Protein AF-A0A2D9CI06-F1 (afdb_monomer)

Structure (mmCIF, N/CA/C/O backbone):
data_AF-A0A2D9CI06-F1
#
_entry.id   AF-A0A2D9CI06-F1
#
loop_
_atom_site.group_PDB
_atom_site.id
_atom_site.type_symbol
_atom_site.label_atom_id
_atom_site.label_alt_id
_atom_site.label_comp_id
_atom_site.label_asym_id
_atom_site.label_entity_id
_atom_site.label_seq_id
_atom_site.pdbx_PDB_ins_code
_atom_site.Cartn_x
_atom_site.Cartn_y
_atom_site.Cartn_z
_atom_site.occupancy
_atom_site.B_iso_or_equiv
_atom_site.auth_seq_id
_atom_site.auth_comp_id
_atom_site.auth_asym_id
_atom_site.auth_atom_id
_atom_site.pdbx_PDB_model_num
ATOM 1 N N . MET A 1 1 ? -5.121 -5.512 28.889 1.00 49.84 1 MET A N 1
ATOM 2 C CA . MET A 1 1 ? -4.939 -5.903 27.474 1.00 49.84 1 MET A CA 1
ATOM 3 C C . MET A 1 1 ? -5.525 -4.800 26.617 1.00 49.84 1 MET A C 1
ATOM 5 O O . MET A 1 1 ? -6.667 -4.436 26.860 1.00 49.84 1 MET A O 1
ATOM 9 N N . THR A 1 2 ? -4.758 -4.235 25.687 1.00 63.62 2 THR A N 1
ATOM 10 C CA . THR A 1 2 ? -5.280 -3.252 24.728 1.00 63.62 2 THR A CA 1
ATOM 11 C C . THR A 1 2 ? -6.206 -3.965 23.748 1.00 63.62 2 THR A C 1
ATOM 13 O O . THR A 1 2 ? -5.780 -4.920 23.100 1.00 63.62 2 THR A O 1
ATOM 16 N N . ASP A 1 3 ? -7.459 -3.528 23.642 1.00 91.25 3 ASP A N 1
ATOM 17 C CA . ASP A 1 3 ? -8.383 -4.052 22.639 1.00 91.25 3 ASP A CA 1
ATOM 18 C C . ASP A 1 3 ? -8.262 -3.247 21.338 1.00 91.25 3 ASP A C 1
ATOM 20 O O . ASP A 1 3 ? -8.836 -2.167 21.180 1.00 91.25 3 ASP A O 1
ATOM 24 N N . PHE A 1 4 ? -7.497 -3.788 20.388 1.00 97.94 4 PHE A N 1
ATOM 25 C CA . PHE A 1 4 ? -7.287 -3.173 19.077 1.00 97.94 4 PHE A CA 1
ATOM 26 C C . PHE A 1 4 ? -8.594 -2.947 18.313 1.00 97.94 4 PHE A C 1
ATOM 28 O O . PHE A 1 4 ? -8.694 -1.971 17.572 1.00 97.94 4 PHE A O 1
ATOM 35 N N . VAL A 1 5 ? -9.597 -3.817 18.482 1.00 98.38 5 VAL A N 1
ATOM 36 C CA . VAL A 1 5 ? -10.889 -3.672 17.798 1.00 98.38 5 VAL A CA 1
ATOM 37 C C . VAL A 1 5 ? -11.578 -2.399 18.278 1.00 98.38 5 VAL A C 1
ATOM 39 O O . VAL A 1 5 ? -11.969 -1.572 17.454 1.00 98.38 5 VAL A O 1
ATOM 42 N N . THR A 1 6 ? -11.645 -2.195 19.595 1.00 98.25 6 THR A N 1
ATOM 43 C CA . THR A 1 6 ? -12.214 -0.983 20.199 1.00 98.25 6 THR A CA 1
ATOM 44 C C . THR A 1 6 ? -11.486 0.282 19.741 1.00 98.25 6 THR A C 1
ATOM 46 O O . THR A 1 6 ? -12.138 1.264 19.380 1.00 98.25 6 THR A O 1
ATOM 49 N N . ASN A 1 7 ? -10.154 0.268 19.663 1.00 98.38 7 ASN A N 1
ATOM 50 C CA . ASN A 1 7 ? -9.382 1.430 19.206 1.00 98.38 7 ASN A CA 1
ATOM 51 C C . ASN A 1 7 ? -9.651 1.774 17.731 1.00 98.38 7 ASN A C 1
ATOM 53 O O . ASN A 1 7 ? -9.873 2.937 17.385 1.00 98.38 7 ASN A O 1
ATOM 57 N N . ILE A 1 8 ? -9.702 0.760 16.863 1.00 98.69 8 ILE A N 1
ATOM 58 C CA . ILE A 1 8 ? -10.019 0.930 15.439 1.00 98.69 8 ILE A CA 1
ATOM 59 C C . ILE A 1 8 ? -11.446 1.475 15.264 1.00 98.69 8 ILE A C 1
ATOM 61 O O . ILE A 1 8 ? -11.649 2.422 14.500 1.00 98.69 8 ILE A O 1
ATOM 65 N N . LEU A 1 9 ? -12.426 0.923 15.990 1.00 98.62 9 LEU A N 1
ATOM 66 C CA . LEU A 1 9 ? -13.817 1.392 15.961 1.00 98.62 9 LEU A CA 1
ATOM 67 C C . LEU A 1 9 ? -13.950 2.823 16.491 1.00 98.62 9 LEU A C 1
ATOM 69 O O . LEU A 1 9 ? -14.675 3.624 15.904 1.00 98.62 9 LEU A O 1
ATOM 73 N N . THR A 1 10 ? -13.212 3.166 17.549 1.00 98.31 10 THR A N 1
ATOM 74 C CA . THR A 1 10 ? -13.170 4.527 18.099 1.00 98.31 10 THR A CA 1
ATOM 75 C C . THR A 1 10 ? -12.646 5.509 17.055 1.00 98.31 10 THR A C 1
ATOM 77 O O . THR A 1 10 ? -13.296 6.515 16.779 1.00 98.31 10 THR A O 1
ATOM 80 N N . CYS A 1 11 ? -11.528 5.188 16.393 1.00 98.44 11 CYS A N 1
ATOM 81 C CA . CYS A 1 11 ? -10.987 6.014 15.313 1.00 98.44 11 CYS A CA 1
ATOM 82 C C . CYS A 1 11 ? -11.991 6.171 14.156 1.00 98.44 11 CYS A C 1
ATOM 84 O O . CYS A 1 11 ? -12.210 7.282 13.675 1.00 98.44 11 CYS A O 1
ATOM 86 N N . TYR A 1 12 ? -12.668 5.092 13.751 1.00 98.56 12 TYR A N 1
ATOM 87 C CA . TYR A 1 12 ? -13.730 5.153 12.741 1.00 98.56 12 TYR A CA 1
ATOM 88 C C . TYR A 1 12 ? -14.922 6.027 13.175 1.00 98.56 12 TYR A C 1
ATOM 90 O O . TYR A 1 12 ? -15.488 6.752 12.354 1.00 98.56 12 TYR A O 1
ATOM 98 N N . GLY A 1 13 ? -15.300 5.993 14.455 1.00 98.38 13 GLY A N 1
ATOM 99 C CA . GLY A 1 13 ? -16.360 6.831 15.024 1.00 98.38 13 GLY A CA 1
ATOM 100 C C . GLY A 1 13 ? -16.053 8.329 14.944 1.00 98.38 13 GLY A C 1
ATOM 101 O O . GLY A 1 13 ? -16.968 9.136 14.806 1.00 98.38 13 GLY A O 1
ATOM 102 N N . MET A 1 14 ? -14.770 8.697 14.939 1.00 98.12 14 MET A N 1
ATOM 103 C CA . MET A 1 14 ? -14.312 10.080 14.767 1.00 98.12 14 MET A CA 1
ATOM 104 C C . MET A 1 14 ? -14.297 10.541 13.299 1.00 98.12 14 MET A C 1
ATOM 106 O O . MET A 1 14 ? -14.064 11.726 13.038 1.00 98.12 14 MET A O 1
ATOM 110 N N . ALA A 1 15 ? -14.513 9.632 12.340 1.00 98.19 15 ALA A N 1
ATOM 111 C CA . ALA A 1 15 ? -14.462 9.935 10.917 1.00 98.19 15 ALA A CA 1
ATOM 112 C C . ALA A 1 15 ? -15.674 10.760 10.469 1.00 98.19 15 ALA A C 1
ATOM 114 O O . ALA A 1 15 ? -16.829 10.369 10.668 1.00 98.19 15 ALA A O 1
ATOM 115 N N . THR A 1 16 ? -15.420 11.872 9.781 1.00 98.19 16 THR A N 1
ATOM 116 C CA . THR A 1 16 ? -16.485 12.643 9.130 1.00 98.19 16 THR A CA 1
ATOM 117 C C . THR A 1 16 ? -17.077 11.866 7.950 1.00 98.19 16 THR A C 1
ATOM 119 O O . THR A 1 16 ? -16.464 10.942 7.410 1.00 98.19 16 THR A O 1
ATOM 122 N N . ARG A 1 17 ? -18.267 12.266 7.484 1.00 97.56 17 ARG A N 1
ATOM 123 C CA . ARG A 1 17 ? -18.891 11.665 6.292 1.00 97.56 17 ARG A CA 1
ATOM 124 C C . ARG A 1 17 ? -17.972 11.723 5.068 1.00 97.56 17 ARG A C 1
ATOM 126 O O . ARG A 1 17 ? -17.878 10.739 4.340 1.00 97.56 17 ARG A O 1
ATOM 133 N N . GLN A 1 18 ? -17.291 12.850 4.863 1.00 97.12 18 GLN A N 1
ATOM 134 C CA . GLN A 1 18 ? -16.372 13.027 3.742 1.00 97.12 18 GLN A CA 1
ATOM 135 C C . GLN A 1 18 ? -15.160 12.093 3.858 1.00 97.12 18 GLN A C 1
ATOM 137 O O . GLN A 1 18 ? -14.811 11.431 2.888 1.00 97.12 18 GLN A O 1
ATOM 142 N N . GLU A 1 19 ? -14.583 11.943 5.052 1.00 97.25 19 GLU A N 1
ATOM 143 C CA . GLU A 1 19 ? -13.453 11.027 5.281 1.00 97.25 19 GLU A CA 1
ATOM 144 C C . GLU A 1 19 ? -13.833 9.563 5.042 1.00 97.25 19 GLU A C 1
ATOM 146 O O . GLU A 1 19 ? -13.051 8.808 4.463 1.00 97.25 19 GLU A O 1
ATOM 151 N N . LYS A 1 20 ? -15.055 9.164 5.421 1.00 98.25 20 LYS A N 1
ATOM 152 C CA . LYS A 1 20 ? -15.581 7.829 5.107 1.00 98.25 20 LYS A CA 1
ATOM 153 C C . LYS A 1 20 ? -15.657 7.607 3.597 1.00 98.25 20 LYS A C 1
ATOM 155 O O . LYS A 1 20 ? -15.171 6.591 3.105 1.00 98.25 20 LYS A O 1
ATOM 160 N N . LEU A 1 21 ? -16.207 8.570 2.852 1.00 97.12 21 LEU A N 1
ATOM 161 C CA . LEU A 1 21 ? -16.255 8.512 1.386 1.00 97.12 21 LEU A CA 1
ATOM 162 C C . LEU A 1 21 ? -14.851 8.463 0.772 1.00 97.12 21 LEU A C 1
ATOM 164 O O . LEU A 1 21 ? -14.612 7.702 -0.166 1.00 97.12 21 LEU A O 1
ATOM 168 N N . ASP A 1 22 ? -13.912 9.236 1.312 1.00 94.94 22 ASP A N 1
ATOM 169 C CA . ASP A 1 22 ? -12.542 9.268 0.818 1.00 94.94 22 ASP A CA 1
ATOM 170 C C . ASP A 1 22 ? -11.775 7.971 1.076 1.00 94.94 22 ASP A C 1
ATOM 172 O O . ASP A 1 22 ? -11.041 7.519 0.189 1.00 94.94 22 ASP A O 1
ATOM 176 N N . GLY A 1 23 ? -11.971 7.344 2.236 1.00 95.19 23 GLY A N 1
ATOM 177 C CA . GLY A 1 23 ? -11.422 6.024 2.530 1.00 95.19 23 GLY A CA 1
ATOM 178 C C . GLY A 1 23 ? -11.979 4.949 1.592 1.00 95.19 23 GLY A C 1
ATOM 179 O O . GLY A 1 23 ? -11.199 4.255 0.945 1.00 95.19 23 GLY A O 1
ATOM 180 N N . LEU A 1 24 ? -13.306 4.894 1.408 1.00 96.19 24 LEU A N 1
ATOM 181 C CA . LEU A 1 24 ? -13.973 3.936 0.503 1.00 96.19 24 LEU A CA 1
ATOM 182 C C . LEU A 1 24 ? -13.531 4.081 -0.964 1.00 96.19 24 LEU A C 1
ATOM 184 O O . LEU A 1 24 ? -13.514 3.127 -1.742 1.00 96.19 24 LEU A O 1
ATOM 188 N N . GLN A 1 25 ? -13.178 5.294 -1.389 1.00 96.31 25 GLN A N 1
ATOM 189 C CA . GLN A 1 25 ? -12.710 5.542 -2.753 1.00 96.31 25 GLN A CA 1
ATOM 190 C C . GLN A 1 25 ? -11.201 5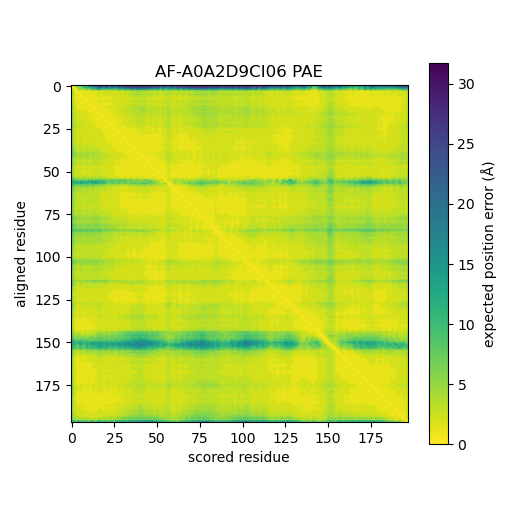.370 -2.925 1.00 96.31 25 GLN A C 1
ATOM 192 O O . GLN A 1 25 ? -10.721 5.429 -4.062 1.00 96.31 25 GLN A O 1
ATOM 197 N N . TRP A 1 26 ? -10.443 5.178 -1.844 1.00 97.00 26 TRP A N 1
ATOM 198 C CA . TRP A 1 26 ? -8.985 5.240 -1.867 1.00 97.00 26 TRP A CA 1
ATOM 199 C C . TRP A 1 26 ? -8.376 4.222 -2.840 1.00 97.00 26 TRP A C 1
ATOM 201 O O . TRP A 1 26 ? -7.706 4.615 -3.797 1.00 97.00 26 TRP A O 1
ATOM 211 N N . TYR A 1 27 ? -8.693 2.932 -2.686 1.00 97.25 27 TYR A N 1
ATOM 212 C CA . TYR A 1 27 ? -8.147 1.879 -3.554 1.00 97.25 27 TYR A CA 1
ATOM 213 C C . TYR A 1 27 ? -8.675 1.970 -4.992 1.00 97.25 27 TYR A C 1
ATOM 215 O O . TYR A 1 27 ? -7.950 1.687 -5.947 1.00 97.25 27 TYR A O 1
ATOM 223 N N . ASN A 1 28 ? -9.902 2.462 -5.177 1.00 96.94 28 ASN A N 1
ATOM 224 C CA . ASN A 1 28 ? -10.464 2.720 -6.502 1.00 96.94 28 ASN A CA 1
ATOM 225 C C . ASN A 1 28 ? -9.722 3.846 -7.237 1.00 96.94 28 ASN A C 1
ATOM 227 O O . ASN A 1 28 ? -9.460 3.726 -8.436 1.00 96.94 28 ASN A O 1
ATOM 231 N N . ARG A 1 29 ? -9.361 4.929 -6.535 1.00 97.94 29 ARG A N 1
ATOM 232 C CA . ARG A 1 29 ? -8.504 6.005 -7.059 1.00 97.94 29 ARG A CA 1
ATOM 233 C C . ARG A 1 29 ? -7.115 5.475 -7.392 1.00 97.94 29 ARG A C 1
ATOM 235 O O . ARG A 1 29 ? -6.677 5.633 -8.529 1.00 97.94 29 ARG A O 1
ATOM 242 N N . ALA A 1 30 ? -6.499 4.746 -6.462 1.00 98.06 30 ALA A N 1
ATOM 243 C CA . ALA A 1 30 ? -5.180 4.159 -6.659 1.00 98.06 30 ALA A CA 1
ATOM 244 C C . ALA A 1 30 ? -5.123 3.248 -7.898 1.00 98.06 30 ALA A C 1
ATOM 246 O O . ALA A 1 30 ? -4.226 3.358 -8.736 1.00 98.06 30 ALA A O 1
ATOM 247 N N . ARG A 1 31 ? -6.147 2.403 -8.085 1.00 98.56 31 ARG A N 1
ATOM 248 C CA . ARG A 1 31 ? -6.283 1.547 -9.269 1.00 98.56 31 ARG A CA 1
ATOM 249 C C . ARG A 1 31 ? -6.453 2.351 -10.557 1.00 98.56 31 ARG A C 1
ATOM 251 O O . ARG A 1 31 ? -5.924 1.945 -11.591 1.00 98.56 31 ARG A O 1
ATOM 258 N N . ARG A 1 32 ? -7.197 3.465 -10.539 1.00 98.56 32 ARG A N 1
ATOM 259 C CA . ARG A 1 32 ? -7.341 4.3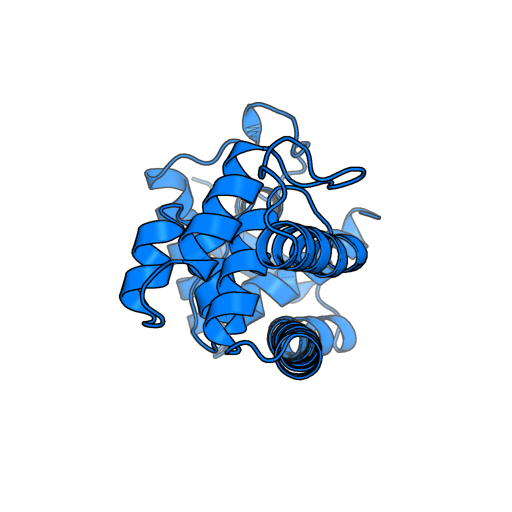42 -11.718 1.00 98.56 32 ARG A CA 1
ATOM 260 C C . ARG A 1 32 ? -6.009 4.955 -12.124 1.00 98.56 32 ARG A C 1
ATOM 262 O O . ARG A 1 32 ? -5.714 4.967 -13.314 1.00 98.56 32 ARG A O 1
ATOM 269 N N . ASP A 1 33 ? -5.205 5.405 -11.171 1.00 98.62 33 ASP A N 1
ATOM 270 C CA . ASP A 1 33 ? -3.886 5.961 -11.476 1.00 98.62 33 ASP A CA 1
ATOM 271 C C . ASP A 1 33 ? -2.947 4.881 -12.032 1.00 98.62 33 ASP A C 1
ATOM 273 O O . ASP A 1 33 ? -2.351 5.078 -13.089 1.00 98.62 33 ASP A O 1
ATOM 277 N N . CYS A 1 34 ? -2.933 3.679 -11.440 1.00 98.75 34 CYS A N 1
ATOM 278 C CA . CYS A 1 34 ? -2.170 2.547 -11.982 1.00 98.75 34 CYS A CA 1
ATOM 279 C C . CYS A 1 34 ? -2.618 2.156 -13.404 1.00 98.75 34 CYS A C 1
ATOM 281 O O . CYS A 1 34 ? -1.794 1.782 -14.233 1.00 98.75 34 CYS A O 1
ATOM 283 N N . ARG A 1 35 ? -3.917 2.260 -13.724 1.00 98.75 35 ARG A N 1
ATOM 284 C CA . ARG A 1 35 ? -4.429 2.018 -15.086 1.00 98.75 35 ARG A CA 1
ATOM 285 C C . ARG A 1 35 ? -3.922 3.043 -16.098 1.00 98.75 35 ARG A C 1
ATOM 287 O O . ARG A 1 35 ? -3.676 2.662 -17.238 1.00 98.75 35 ARG A O 1
ATOM 294 N N . LYS A 1 36 ? -3.775 4.314 -15.705 1.00 98.62 36 LYS A N 1
ATOM 295 C CA . LYS A 1 36 ? -3.203 5.347 -16.584 1.00 98.62 36 LYS A CA 1
ATOM 296 C C . LYS A 1 36 ? -1.764 4.986 -16.939 1.00 98.62 36 LYS A C 1
ATOM 298 O O . LYS A 1 36 ? -1.450 4.905 -18.118 1.00 98.62 36 LYS A O 1
ATOM 303 N N . VAL A 1 37 ? -0.948 4.657 -15.935 1.00 98.69 37 VAL A N 1
ATOM 304 C CA . VAL A 1 37 ? 0.444 4.223 -16.138 1.00 98.69 37 VAL A CA 1
ATOM 305 C C . VAL A 1 37 ? 0.509 2.965 -17.007 1.00 98.69 37 VAL A C 1
ATOM 307 O O . VAL A 1 37 ? 1.253 2.932 -17.980 1.00 98.69 37 VAL A O 1
ATOM 310 N N . ALA A 1 38 ? -0.320 1.957 -16.724 1.00 98.75 38 ALA A N 1
ATOM 311 C CA . ALA A 1 38 ? -0.392 0.728 -17.517 1.00 98.75 38 ALA A CA 1
ATOM 312 C C . ALA A 1 38 ? -0.681 1.003 -18.999 1.00 98.75 38 ALA A C 1
ATOM 314 O O . ALA A 1 38 ? -0.015 0.445 -19.868 1.00 98.75 38 ALA A O 1
ATOM 315 N N . LYS A 1 39 ? -1.620 1.913 -19.286 1.00 98.62 39 LYS A N 1
ATOM 316 C CA . LYS A 1 39 ? -1.928 2.341 -20.654 1.00 98.62 39 LYS A CA 1
ATOM 317 C C . LYS A 1 39 ? -0.749 3.079 -21.295 1.00 98.62 39 LYS A C 1
ATOM 319 O O . LYS A 1 39 ? -0.377 2.740 -22.410 1.00 98.62 39 LYS A O 1
ATOM 324 N N . THR A 1 40 ? -0.161 4.052 -20.600 1.00 98.44 40 THR A N 1
ATOM 325 C CA . THR A 1 40 ? 0.952 4.866 -21.120 1.00 98.44 40 THR A CA 1
ATOM 326 C C . THR A 1 40 ? 2.195 4.029 -21.416 1.00 98.44 40 THR A C 1
ATOM 328 O O . THR A 1 40 ? 2.851 4.247 -22.427 1.00 98.44 40 THR A O 1
ATOM 331 N N . LYS A 1 41 ? 2.513 3.060 -20.554 1.00 98.00 41 LYS A N 1
ATOM 332 C CA . LYS A 1 41 ? 3.715 2.219 -20.667 1.00 98.00 41 LYS A CA 1
ATOM 333 C C . LYS A 1 41 ? 3.480 0.922 -21.454 1.00 98.00 41 LYS A C 1
ATOM 335 O O . LYS A 1 41 ? 4.391 0.113 -21.567 1.00 98.00 41 LYS A O 1
ATOM 340 N N . ASN A 1 42 ? 2.266 0.700 -21.971 1.00 98.06 42 ASN A N 1
ATOM 341 C CA . ASN A 1 42 ? 1.850 -0.545 -22.629 1.00 98.06 42 ASN A CA 1
ATOM 342 C C . ASN A 1 42 ? 2.144 -1.810 -21.789 1.00 98.06 42 ASN A C 1
ATOM 344 O O . ASN A 1 42 ? 2.642 -2.823 -22.279 1.00 98.06 42 ASN A O 1
ATOM 348 N N . LEU A 1 43 ? 1.843 -1.744 -20.490 1.00 98.50 43 LEU A N 1
ATOM 349 C CA . LEU A 1 43 ? 2.029 -2.835 -19.534 1.00 98.50 43 LEU A CA 1
ATOM 350 C C . LEU A 1 43 ? 0.685 -3.326 -19.003 1.00 98.50 43 LEU A C 1
ATOM 352 O O . LEU A 1 43 ? -0.311 -2.607 -18.965 1.00 98.50 43 LEU A O 1
ATOM 356 N N . SER A 1 44 ? 0.656 -4.560 -18.502 1.00 98.44 44 SER A N 1
ATOM 357 C CA . SER A 1 44 ? -0.520 -5.033 -17.770 1.00 98.44 44 SER A CA 1
ATOM 358 C C . SER A 1 44 ? -0.705 -4.259 -16.459 1.00 98.44 44 SER A C 1
ATOM 360 O O . SER A 1 44 ? 0.269 -3.948 -15.767 1.00 98.44 44 SER A O 1
ATOM 362 N N . LEU A 1 45 ? -1.964 -4.042 -16.061 1.00 98.75 45 LEU A N 1
ATOM 363 C CA . LEU A 1 45 ? -2.289 -3.415 -14.777 1.00 98.75 45 LEU A CA 1
ATOM 364 C C . LEU A 1 45 ? -1.616 -4.136 -13.599 1.00 98.75 45 LEU A C 1
ATOM 366 O O . LEU A 1 45 ? -1.082 -3.478 -12.717 1.00 98.75 45 LEU A O 1
ATOM 370 N N . MET A 1 46 ? -1.602 -5.473 -13.598 1.00 98.44 46 MET A N 1
ATOM 371 C CA . MET A 1 46 ? -0.996 -6.262 -12.519 1.00 98.44 46 MET A CA 1
ATOM 372 C C . MET A 1 46 ? 0.498 -5.977 -12.353 1.00 98.44 46 MET A C 1
ATOM 374 O O . MET A 1 46 ? 0.946 -5.773 -11.228 1.00 98.44 46 MET A O 1
ATOM 378 N N . LYS A 1 47 ? 1.260 -5.905 -13.452 1.00 98.69 47 LYS A N 1
ATOM 379 C CA . LYS A 1 47 ? 2.686 -5.552 -13.388 1.00 98.69 47 LYS A CA 1
ATOM 380 C C . LYS A 1 47 ? 2.890 -4.153 -12.811 1.00 98.69 47 LYS A C 1
ATOM 382 O O . LYS A 1 47 ? 3.669 -4.000 -11.878 1.00 98.69 47 LYS A O 1
ATOM 387 N N . VAL A 1 48 ? 2.130 -3.160 -13.280 1.00 98.81 48 VAL A N 1
ATOM 388 C CA . VAL A 1 48 ? 2.220 -1.787 -12.753 1.00 98.81 48 VAL A CA 1
ATOM 389 C C . VAL A 1 48 ? 1.884 -1.728 -11.265 1.00 98.81 48 VAL A C 1
ATOM 391 O O . VAL A 1 48 ? 2.653 -1.166 -10.491 1.00 98.81 48 VAL A O 1
ATOM 394 N N . VAL A 1 49 ? 0.781 -2.348 -10.835 1.00 98.81 49 VAL A N 1
ATOM 395 C CA . VAL A 1 49 ? 0.398 -2.387 -9.413 1.00 98.81 49 VAL A CA 1
ATOM 396 C C . VAL A 1 49 ? 1.460 -3.112 -8.583 1.00 98.81 49 VAL A C 1
ATOM 398 O O . VAL A 1 49 ? 1.756 -2.690 -7.469 1.00 98.81 49 VAL A O 1
ATOM 401 N N . GLY A 1 50 ? 2.081 -4.164 -9.123 1.00 98.75 50 GLY A N 1
ATOM 402 C CA . GLY A 1 50 ? 3.190 -4.854 -8.470 1.00 98.75 50 GLY A CA 1
ATOM 403 C C . GLY A 1 50 ? 4.418 -3.957 -8.277 1.00 98.75 50 GLY A C 1
ATOM 404 O O . GLY A 1 50 ? 4.985 -3.944 -7.186 1.00 98.75 50 GLY A O 1
ATOM 405 N N . VAL A 1 51 ? 4.793 -3.147 -9.274 1.00 98.75 51 VAL A N 1
ATOM 406 C CA . VAL A 1 51 ? 5.891 -2.169 -9.137 1.00 98.75 51 VAL A CA 1
ATOM 407 C C . VAL A 1 51 ? 5.529 -1.058 -8.144 1.00 98.75 51 VAL A C 1
ATOM 409 O O . VAL A 1 51 ? 6.333 -0.742 -7.267 1.00 98.75 51 VAL A O 1
ATOM 412 N N . VAL A 1 52 ? 4.306 -0.519 -8.212 1.00 98.69 52 VAL A N 1
ATOM 413 C CA . VAL A 1 52 ? 3.786 0.481 -7.257 1.00 98.69 52 VAL A CA 1
ATOM 414 C C . VAL A 1 52 ? 3.823 -0.051 -5.824 1.00 98.69 52 VAL A C 1
ATOM 416 O O . VAL A 1 52 ? 4.250 0.648 -4.902 1.00 98.69 52 VAL A O 1
ATOM 419 N N . ALA A 1 53 ? 3.431 -1.310 -5.624 1.00 98.19 53 ALA A N 1
ATOM 420 C CA . ALA A 1 53 ? 3.484 -1.946 -4.319 1.00 98.19 53 ALA A CA 1
ATOM 421 C C . ALA A 1 53 ? 4.919 -2.167 -3.837 1.00 98.19 53 ALA A C 1
ATOM 423 O O . ALA A 1 53 ? 5.221 -1.883 -2.674 1.00 98.19 53 ALA A O 1
ATOM 424 N N . ALA A 1 54 ? 5.816 -2.607 -4.724 1.00 97.94 54 ALA A N 1
ATOM 425 C CA . ALA A 1 54 ? 7.230 -2.768 -4.414 1.00 97.94 54 ALA A CA 1
ATOM 426 C C . ALA A 1 54 ? 7.874 -1.445 -3.969 1.00 97.94 54 ALA A C 1
ATOM 428 O O . ALA A 1 54 ? 8.640 -1.460 -3.008 1.00 97.94 54 ALA A O 1
ATOM 429 N N . SER A 1 55 ? 7.540 -0.310 -4.592 1.00 95.81 55 SER A N 1
ATOM 430 C CA . SER A 1 55 ? 8.106 1.008 -4.262 1.00 95.81 55 SER A CA 1
ATOM 431 C C . SER A 1 55 ? 7.435 1.726 -3.081 1.00 95.81 55 SER A C 1
ATOM 433 O O . SER A 1 55 ? 7.964 2.725 -2.607 1.00 95.81 55 SER A O 1
ATOM 435 N N . SER A 1 56 ? 6.316 1.213 -2.559 1.00 88.38 56 SER A N 1
ATOM 436 C CA . SER A 1 56 ? 5.490 1.873 -1.529 1.00 88.38 56 SER A CA 1
ATOM 437 C C . SER A 1 56 ? 6.103 2.135 -0.134 1.00 88.38 56 SER A C 1
ATOM 439 O O . SER A 1 56 ? 5.527 2.951 0.597 1.00 88.38 56 SER A O 1
ATOM 441 N N . PRO A 1 57 ? 7.199 1.493 0.333 1.00 83.31 57 PRO A N 1
ATOM 442 C CA . PRO A 1 57 ? 7.734 1.802 1.659 1.00 83.31 57 PRO A CA 1
ATOM 443 C C . PRO A 1 57 ? 8.062 3.293 1.836 1.00 83.31 57 PRO A C 1
ATOM 445 O O . PRO A 1 57 ? 8.889 3.844 1.123 1.00 83.31 57 PRO A O 1
ATOM 448 N N . ASN A 1 58 ? 7.426 3.927 2.829 1.00 77.88 58 ASN A N 1
ATOM 449 C CA . ASN A 1 58 ? 7.647 5.318 3.244 1.00 77.88 58 ASN A CA 1
ATOM 450 C C . ASN A 1 58 ? 7.376 6.398 2.175 1.00 77.88 58 ASN A C 1
ATOM 452 O O . ASN A 1 58 ? 7.831 7.532 2.334 1.00 77.88 58 ASN A O 1
ATOM 456 N N . LEU A 1 59 ? 6.604 6.091 1.125 1.00 87.00 59 LEU A N 1
ATOM 457 C CA . LEU A 1 59 ? 6.204 7.065 0.106 1.00 87.00 59 LEU A CA 1
ATOM 458 C C . LEU A 1 59 ? 4.709 7.380 0.187 1.00 87.00 59 LEU A C 1
ATOM 460 O O . LEU A 1 59 ? 3.862 6.496 0.086 1.00 87.00 59 LEU A O 1
ATOM 464 N N . GLY A 1 60 ? 4.380 8.667 0.313 1.00 90.62 60 GLY A N 1
ATOM 465 C CA . GLY A 1 60 ? 3.012 9.140 0.107 1.00 90.62 60 GLY A CA 1
ATOM 466 C C . GLY A 1 60 ? 2.582 8.973 -1.354 1.00 90.62 60 GLY A C 1
ATOM 467 O O . GLY A 1 60 ? 3.417 9.016 -2.259 1.00 90.62 60 GLY A O 1
ATOM 468 N N . TRP A 1 61 ? 1.274 8.831 -1.594 1.00 94.88 61 TRP A N 1
ATOM 469 C CA . TRP A 1 61 ? 0.717 8.550 -2.928 1.00 94.88 61 TRP A CA 1
ATOM 470 C C . TRP A 1 61 ? 1.229 9.468 -4.059 1.00 94.88 61 TRP A C 1
ATOM 472 O O . TRP A 1 61 ? 1.631 8.930 -5.091 1.00 94.88 61 TRP A O 1
ATOM 482 N N . PRO A 1 62 ? 1.342 10.807 -3.877 1.00 94.44 62 PRO A N 1
ATOM 483 C CA . PRO A 1 62 ? 1.852 11.701 -4.926 1.00 94.44 62 PRO A CA 1
ATOM 484 C C . PRO A 1 62 ? 3.297 11.419 -5.359 1.00 94.44 62 PRO A C 1
ATOM 486 O O . PRO A 1 62 ? 3.699 11.844 -6.433 1.00 94.44 62 PRO A O 1
ATOM 489 N N . LYS A 1 63 ? 4.081 10.725 -4.524 1.00 96.12 63 LYS A N 1
ATOM 490 C CA . LYS A 1 63 ? 5.457 10.305 -4.828 1.00 96.12 63 LYS A CA 1
ATOM 491 C C . LYS A 1 63 ? 5.517 8.848 -5.279 1.00 96.12 63 LYS A C 1
ATOM 493 O O . LYS A 1 63 ? 6.317 8.509 -6.139 1.00 96.12 63 LYS 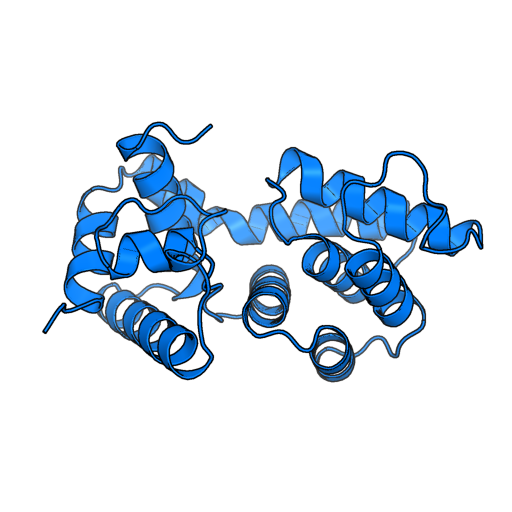A O 1
ATOM 498 N N . ASN A 1 64 ? 4.659 7.989 -4.727 1.00 97.38 64 ASN A N 1
ATOM 499 C CA . ASN A 1 64 ? 4.695 6.553 -4.986 1.00 97.38 64 ASN A CA 1
ATOM 500 C C . ASN A 1 64 ? 4.469 6.210 -6.467 1.00 97.38 64 ASN A C 1
ATOM 502 O O . ASN A 1 64 ? 5.233 5.409 -7.004 1.00 97.38 64 ASN A O 1
ATOM 506 N N . VAL A 1 65 ? 3.479 6.828 -7.127 1.00 97.81 65 VAL A N 1
ATOM 507 C CA . VAL A 1 65 ? 3.203 6.570 -8.553 1.00 97.81 65 VAL A CA 1
ATOM 508 C C . VAL A 1 65 ? 4.355 7.051 -9.450 1.00 97.81 65 VAL A C 1
ATOM 510 O O . VAL A 1 65 ? 4.895 6.203 -10.159 1.00 97.81 65 VAL A O 1
ATOM 513 N N . PRO A 1 66 ? 4.840 8.310 -9.363 1.00 97.62 66 PRO A N 1
ATOM 514 C CA . PRO A 1 66 ? 6.007 8.740 -10.140 1.00 97.62 66 PRO A CA 1
ATOM 515 C C . PRO A 1 66 ? 7.262 7.896 -9.892 1.00 97.62 66 PRO A C 1
ATOM 517 O O . PRO A 1 66 ? 7.978 7.562 -10.829 1.00 97.62 66 PRO A O 1
ATOM 520 N N . THR A 1 67 ? 7.521 7.483 -8.647 1.00 98.19 67 THR A N 1
ATOM 521 C CA . THR A 1 67 ? 8.648 6.586 -8.346 1.00 98.19 67 THR A CA 1
ATOM 522 C C . THR A 1 67 ? 8.482 5.210 -8.995 1.00 98.19 67 THR A C 1
ATOM 524 O O . THR A 1 67 ? 9.460 4.619 -9.442 1.00 98.19 67 THR A O 1
ATOM 527 N N . ALA A 1 68 ? 7.260 4.677 -9.073 1.00 98.44 68 ALA A N 1
ATOM 528 C CA . ALA A 1 68 ? 7.006 3.439 -9.803 1.00 98.44 68 ALA A CA 1
ATOM 529 C C . ALA A 1 68 ? 7.213 3.612 -11.315 1.00 98.44 68 ALA A C 1
ATOM 531 O O . ALA A 1 68 ? 7.766 2.718 -11.949 1.00 98.44 68 ALA A O 1
ATOM 532 N N . GLU A 1 69 ? 6.823 4.759 -11.878 1.00 98.44 69 GLU A N 1
ATOM 533 C CA . GLU A 1 69 ? 7.092 5.095 -13.280 1.00 98.44 69 GLU A CA 1
ATOM 534 C C . GLU A 1 69 ? 8.591 5.183 -13.566 1.00 98.44 69 GLU A C 1
ATOM 536 O O . GLU A 1 69 ? 9.033 4.574 -14.529 1.00 98.44 69 GLU A O 1
ATOM 541 N N . GLN A 1 70 ? 9.388 5.805 -12.689 1.00 98.44 70 GLN A N 1
ATOM 542 C CA . GLN A 1 70 ? 10.854 5.822 -12.812 1.00 98.44 70 GLN A CA 1
ATOM 543 C C . GLN A 1 70 ? 11.457 4.409 -12.832 1.00 98.44 70 GLN A C 1
ATOM 545 O O . GLN A 1 70 ? 12.377 4.142 -13.597 1.00 98.44 70 GLN A O 1
ATOM 550 N N . ILE A 1 71 ? 10.938 3.489 -12.008 1.00 98.75 71 ILE A N 1
ATOM 551 C CA . ILE A 1 71 ? 11.380 2.085 -12.015 1.00 98.75 71 ILE A CA 1
ATOM 552 C C . ILE A 1 71 ? 11.008 1.403 -13.336 1.00 98.75 71 ILE A C 1
ATOM 554 O O . ILE A 1 71 ? 11.818 0.671 -13.894 1.00 98.75 71 ILE A O 1
ATOM 558 N N . ILE A 1 72 ? 9.795 1.634 -13.840 1.00 98.81 72 ILE A N 1
ATOM 559 C CA . ILE A 1 72 ? 9.355 1.088 -15.130 1.00 98.81 72 ILE A CA 1
ATOM 560 C C . ILE A 1 72 ? 10.217 1.643 -16.270 1.00 98.81 72 ILE A C 1
ATOM 562 O O . ILE A 1 72 ? 10.670 0.878 -17.113 1.00 98.81 72 ILE A O 1
ATOM 566 N N . ASP A 1 73 ? 10.479 2.946 -16.272 1.00 98.56 73 ASP A N 1
ATOM 567 C CA . ASP A 1 73 ? 11.252 3.617 -17.315 1.00 98.56 73 ASP A CA 1
ATOM 568 C C . ASP A 1 73 ? 12.714 3.180 -17.311 1.00 98.56 73 ASP A C 1
ATOM 570 O O . ASP A 1 73 ? 13.253 2.867 -18.370 1.00 98.56 73 ASP A O 1
ATOM 574 N N . GLY A 1 74 ? 13.328 3.064 -16.130 1.00 98.62 74 GLY A N 1
ATOM 575 C CA . GLY A 1 74 ? 14.669 2.498 -15.992 1.00 98.62 74 GLY A CA 1
ATOM 576 C C . GLY A 1 74 ? 14.751 1.076 -16.549 1.00 98.62 74 GLY A C 1
ATOM 577 O O . GLY A 1 74 ? 15.674 0.764 -17.298 1.00 98.62 74 GLY A O 1
ATOM 578 N N . HIS A 1 75 ? 13.750 0.236 -16.260 1.00 98.69 75 HIS A N 1
ATOM 579 C CA . HIS A 1 75 ? 13.689 -1.133 -16.781 1.00 98.69 75 HIS A CA 1
ATOM 580 C C . HIS A 1 75 ? 13.558 -1.155 -18.306 1.00 98.69 75 HIS A C 1
ATOM 582 O O . HIS A 1 75 ? 14.322 -1.840 -18.983 1.00 98.69 75 HIS A O 1
ATOM 588 N N . MET A 1 76 ? 12.645 -0.360 -18.868 1.00 98.31 76 MET A N 1
ATOM 589 C CA . MET A 1 76 ? 12.446 -0.269 -20.319 1.00 98.31 76 MET A CA 1
ATOM 590 C C . MET A 1 76 ? 13.685 0.273 -21.045 1.00 98.31 76 MET A C 1
ATOM 592 O O . MET A 1 76 ? 13.967 -0.154 -22.161 1.00 98.31 76 MET A O 1
ATOM 596 N N . ALA A 1 77 ? 14.442 1.164 -20.400 1.00 98.25 77 ALA A N 1
ATOM 597 C CA . ALA A 1 77 ? 15.707 1.699 -20.899 1.00 98.25 77 ALA A CA 1
ATOM 598 C C . ALA A 1 77 ? 16.924 0.796 -20.614 1.00 98.25 77 ALA A C 1
ATOM 600 O O . ALA A 1 77 ? 18.039 1.165 -20.970 1.00 98.25 77 ALA A O 1
ATOM 601 N N . GLN A 1 78 ? 16.726 -0.371 -19.983 1.00 97.88 78 GLN A N 1
ATOM 602 C CA . GLN A 1 78 ? 17.789 -1.311 -19.597 1.00 97.88 78 GLN A CA 1
ATOM 603 C C . GLN A 1 78 ? 18.870 -0.679 -18.697 1.00 97.88 78 GLN A C 1
ATOM 605 O O . GLN A 1 78 ? 20.036 -1.067 -18.735 1.00 97.88 78 GLN A O 1
ATOM 610 N N . ILE A 1 79 ? 18.476 0.291 -17.871 1.00 98.31 79 ILE A N 1
ATOM 611 C CA . ILE A 1 79 ? 19.326 0.901 -16.842 1.00 98.31 79 ILE A CA 1
ATOM 612 C C . ILE A 1 79 ? 19.375 -0.044 -15.639 1.00 98.31 79 ILE A C 1
ATOM 614 O O . ILE A 1 79 ? 18.348 -0.621 -15.265 1.00 98.31 79 ILE A O 1
ATOM 618 N N . ASP A 1 80 ? 20.537 -0.188 -14.999 1.00 98.19 80 ASP A N 1
ATOM 619 C CA . ASP A 1 80 ? 20.640 -0.948 -13.753 1.00 98.19 80 ASP A CA 1
ATOM 620 C C . ASP A 1 80 ? 19.713 -0.349 -12.677 1.00 98.19 80 ASP A C 1
ATOM 622 O O . ASP A 1 80 ? 19.580 0.868 -12.532 1.00 98.19 80 ASP A O 1
ATOM 626 N N . HIS A 1 81 ? 19.035 -1.198 -11.903 1.00 97.56 81 HIS A N 1
ATOM 627 C CA . HIS A 1 81 ? 18.072 -0.728 -10.908 1.00 97.56 81 HIS A CA 1
ATOM 628 C C . HIS A 1 81 ? 18.711 0.173 -9.835 1.00 97.56 81 HIS A C 1
ATOM 630 O O . HIS A 1 81 ? 18.012 0.952 -9.176 1.00 97.56 81 HIS A O 1
ATOM 636 N N . GLU A 1 82 ? 20.017 0.053 -9.595 1.00 97.62 82 GLU A N 1
ATOM 637 C CA . GLU A 1 82 ? 20.759 0.901 -8.667 1.00 97.62 82 GLU A CA 1
ATOM 638 C C . GLU A 1 82 ? 21.009 2.308 -9.207 1.00 97.62 82 GLU A C 1
ATOM 640 O O . GLU A 1 82 ? 21.044 3.248 -8.405 1.00 97.62 82 GLU A O 1
ATOM 645 N N . ASP A 1 83 ? 21.048 2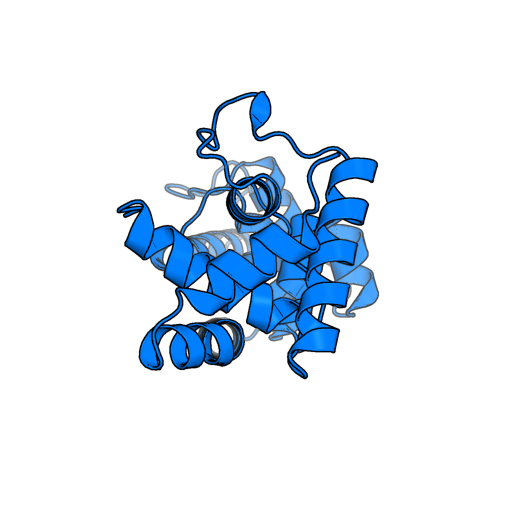.453 -10.529 1.00 97.69 83 ASP A N 1
ATOM 646 C CA . ASP A 1 83 ? 21.495 3.655 -11.239 1.00 97.69 83 ASP A CA 1
ATOM 647 C C . ASP A 1 83 ? 20.338 4.530 -11.746 1.00 97.69 83 ASP A C 1
ATOM 649 O O . ASP A 1 83 ? 20.544 5.528 -12.434 1.00 97.69 83 ASP A O 1
ATOM 653 N N . ILE A 1 84 ? 19.096 4.199 -11.376 1.00 97.19 84 ILE A N 1
ATOM 654 C CA . ILE A 1 84 ? 17.926 5.037 -11.675 1.00 97.19 84 ILE A CA 1
ATOM 655 C C . ILE A 1 84 ? 18.022 6.351 -10.889 1.00 97.19 84 ILE A C 1
ATOM 657 O O . ILE A 1 84 ? 17.749 6.392 -9.678 1.00 97.19 84 ILE A O 1
ATOM 661 N N . ASP A 1 85 ? 18.390 7.422 -11.588 1.00 93.69 85 ASP A N 1
ATOM 662 C CA . ASP A 1 85 ? 18.571 8.747 -11.004 1.00 93.69 85 ASP A CA 1
ATOM 663 C C . ASP A 1 85 ? 17.265 9.317 -10.420 1.00 93.69 85 ASP A C 1
ATOM 665 O O . ASP A 1 85 ? 16.159 9.078 -10.915 1.00 93.69 85 ASP A O 1
ATOM 669 N N . GL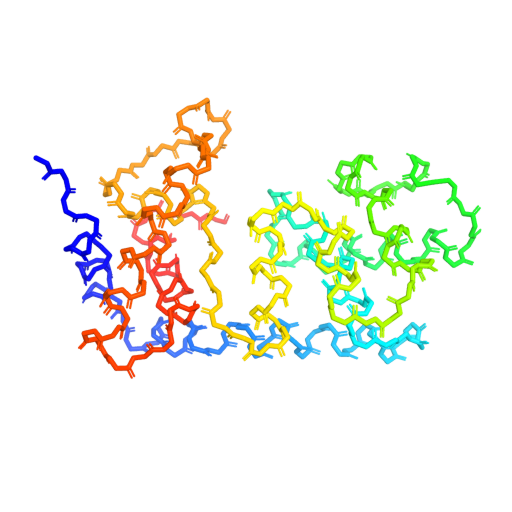Y A 1 86 ? 17.383 10.030 -9.298 1.00 92.00 86 GLY A N 1
ATOM 670 C CA . GLY A 1 86 ? 16.258 10.653 -8.592 1.00 92.00 86 GLY A CA 1
ATOM 671 C C . GLY A 1 86 ? 15.198 9.690 -8.029 1.00 92.00 86 GLY A C 1
ATOM 672 O O . GLY A 1 86 ? 14.198 10.147 -7.467 1.00 92.00 86 GLY A O 1
ATOM 673 N N . CYS A 1 87 ? 15.376 8.369 -8.153 1.00 95.06 87 CYS A N 1
ATOM 674 C CA . CYS A 1 87 ? 14.379 7.394 -7.720 1.00 95.06 87 CYS A CA 1
ATOM 675 C C . CYS A 1 87 ? 14.322 7.274 -6.189 1.00 95.06 87 CYS A C 1
ATOM 677 O O . CYS A 1 87 ? 15.287 6.890 -5.527 1.00 95.06 87 CYS A O 1
ATOM 679 N N . MET A 1 88 ? 13.159 7.567 -5.601 1.00 95.38 88 MET A N 1
ATOM 680 C CA . MET A 1 88 ? 13.001 7.629 -4.139 1.00 95.38 88 MET A CA 1
ATOM 681 C C . MET A 1 88 ? 12.894 6.254 -3.464 1.00 95.38 88 MET A C 1
ATOM 683 O O . MET A 1 88 ? 13.011 6.156 -2.242 1.00 95.38 88 MET A O 1
ATOM 687 N N . ALA A 1 89 ? 12.649 5.188 -4.229 1.00 95.50 89 ALA A N 1
ATOM 688 C CA . ALA A 1 89 ? 12.584 3.836 -3.689 1.00 95.50 89 ALA A CA 1
ATOM 689 C C . ALA A 1 89 ? 13.987 3.321 -3.343 1.00 95.50 89 ALA A C 1
ATOM 691 O O . ALA A 1 89 ? 14.946 3.553 -4.080 1.00 95.50 89 ALA A O 1
ATOM 692 N N . TYR A 1 90 ? 14.100 2.549 -2.260 1.00 95.06 90 TYR A N 1
ATOM 693 C CA . TYR A 1 90 ? 15.342 1.852 -1.919 1.00 95.06 90 TYR A CA 1
ATOM 694 C C . TYR A 1 90 ? 15.779 0.910 -3.049 1.00 95.06 90 TYR A C 1
ATOM 696 O O . TYR A 1 90 ? 14.936 0.270 -3.678 1.00 95.06 90 TYR A O 1
ATOM 704 N N . LYS A 1 91 ? 17.092 0.749 -3.258 1.00 96.31 91 LYS A N 1
ATOM 705 C CA . LYS A 1 91 ? 17.666 -0.108 -4.316 1.00 96.31 91 LYS A CA 1
ATOM 706 C C . LYS A 1 91 ? 17.065 -1.522 -4.343 1.00 96.31 91 LYS A C 1
ATOM 708 O O . LYS A 1 91 ? 16.615 -1.984 -5.387 1.00 96.31 91 LYS A O 1
ATOM 713 N N . ALA A 1 92 ? 16.913 -2.159 -3.178 1.00 96.06 92 ALA A N 1
ATOM 714 C CA . ALA A 1 92 ? 16.279 -3.477 -3.059 1.00 96.06 92 ALA A CA 1
ATOM 715 C C . ALA A 1 92 ? 14.800 -3.502 -3.511 1.00 96.06 92 ALA A C 1
ATOM 717 O O . ALA A 1 92 ? 14.310 -4.511 -4.023 1.00 96.06 92 ALA A O 1
ATOM 718 N N . ASN A 1 93 ? 14.073 -2.395 -3.337 1.00 97.06 93 ASN A N 1
ATOM 719 C CA . ASN A 1 93 ? 12.689 -2.240 -3.786 1.00 97.06 93 ASN A CA 1
ATOM 720 C C . ASN A 1 93 ? 12.599 -1.960 -5.291 1.00 97.06 93 ASN A C 1
ATOM 722 O O . ASN A 1 93 ? 11.671 -2.453 -5.932 1.00 97.06 93 ASN A O 1
ATOM 726 N N . ARG A 1 94 ? 13.577 -1.247 -5.864 1.00 97.94 94 ARG A N 1
ATOM 727 C CA . ARG A 1 94 ? 13.710 -1.076 -7.320 1.00 97.94 94 ARG A CA 1
ATOM 728 C C . ARG A 1 94 ? 13.957 -2.422 -8.004 1.00 97.94 94 ARG A C 1
ATOM 730 O O . ARG A 1 94 ? 13.189 -2.794 -8.887 1.00 97.94 94 ARG A O 1
ATOM 737 N N . LEU A 1 95 ? 14.910 -3.213 -7.495 1.00 98.31 95 LEU A N 1
ATOM 738 C CA . LEU A 1 95 ? 15.171 -4.583 -7.959 1.00 98.31 95 LEU A CA 1
ATOM 739 C C . LEU A 1 95 ? 13.916 -5.462 -7.892 1.00 98.31 95 LEU A C 1
ATOM 741 O O . LEU A 1 95 ? 13.638 -6.252 -8.789 1.00 98.31 95 LEU A O 1
ATOM 745 N N . LYS A 1 96 ? 13.127 -5.336 -6.823 1.00 98.19 96 LYS A N 1
ATOM 746 C CA . LYS A 1 96 ? 11.853 -6.054 -6.701 1.00 98.19 96 LYS A CA 1
ATOM 747 C C . LYS A 1 96 ? 10.845 -5.626 -7.771 1.00 98.19 96 LYS A C 1
ATOM 749 O O . LYS A 1 96 ? 10.140 -6.484 -8.293 1.00 98.19 96 LYS A O 1
ATOM 754 N N . GLY A 1 97 ? 10.807 -4.340 -8.118 1.00 98.44 97 GLY A N 1
ATOM 755 C CA . GLY A 1 97 ? 10.044 -3.831 -9.257 1.00 98.44 97 GLY A CA 1
ATOM 756 C C . GLY A 1 97 ? 10.483 -4.462 -10.580 1.00 98.44 97 GLY A C 1
ATOM 757 O O . GLY A 1 97 ? 9.635 -4.975 -11.303 1.00 98.44 97 GLY A O 1
ATOM 758 N N . TYR A 1 98 ? 11.790 -4.539 -10.847 1.00 98.75 98 TYR A N 1
ATOM 759 C CA . TYR A 1 98 ? 12.323 -5.216 -12.043 1.00 98.75 98 TYR A CA 1
ATOM 760 C C . TYR A 1 98 ? 11.906 -6.689 -12.074 1.00 98.75 98 TYR A C 1
ATOM 762 O O . TYR A 1 98 ? 11.309 -7.146 -13.040 1.00 98.75 98 TYR A O 1
ATOM 770 N N . LYS A 1 99 ? 12.052 -7.408 -10.954 1.00 98.69 99 LYS A N 1
ATOM 771 C CA . LYS A 1 99 ? 11.603 -8.807 -10.837 1.00 98.69 99 LYS A CA 1
ATOM 772 C C . LYS A 1 99 ? 10.103 -8.993 -11.102 1.00 98.69 99 LYS A C 1
ATOM 774 O O . LYS A 1 99 ? 9.695 -10.055 -11.568 1.00 98.69 99 LYS A O 1
ATOM 779 N N . VAL A 1 100 ? 9.261 -8.003 -10.792 1.00 98.69 100 VAL A N 1
ATOM 780 C CA . VAL A 1 100 ? 7.833 -8.020 -11.164 1.00 98.69 100 VAL A CA 1
ATOM 781 C C . VAL A 1 100 ? 7.659 -7.837 -12.676 1.00 98.69 100 VAL A C 1
ATOM 783 O O . VAL A 1 100 ? 6.811 -8.504 -13.273 1.00 98.69 100 VAL A O 1
ATOM 786 N N . LEU A 1 101 ? 8.441 -6.949 -13.291 1.00 98.69 101 LEU A N 1
ATOM 787 C CA . LEU A 1 101 ? 8.396 -6.666 -14.727 1.00 98.69 101 LEU A CA 1
ATOM 788 C C . LEU A 1 101 ? 8.917 -7.834 -15.569 1.00 98.69 101 LEU A C 1
ATOM 790 O O . LEU A 1 101 ? 8.280 -8.167 -16.565 1.00 98.69 101 LEU A O 1
ATOM 794 N N . ASP A 1 102 ? 9.978 -8.509 -15.141 1.00 98.44 102 ASP A N 1
ATOM 795 C CA . ASP A 1 102 ? 10.534 -9.687 -15.823 1.00 98.44 102 ASP A CA 1
ATOM 796 C C . ASP A 1 102 ? 9.713 -10.954 -15.556 1.00 98.44 102 ASP A C 1
ATOM 798 O O . ASP A 1 102 ? 9.668 -11.886 -16.358 1.00 98.44 102 ASP A O 1
ATOM 802 N N . GLY A 1 103 ? 9.035 -10.989 -14.409 1.00 97.62 103 GLY A N 1
ATOM 803 C CA . GLY A 1 103 ? 8.303 -12.150 -13.937 1.00 97.62 103 GLY A CA 1
ATOM 804 C C . GLY A 1 103 ? 7.027 -12.475 -14.719 1.00 97.62 103 GLY A C 1
ATOM 805 O O . GLY A 1 103 ? 6.477 -11.694 -15.509 1.00 97.62 103 GLY A O 1
ATOM 806 N N . VAL A 1 104 ? 6.503 -13.665 -14.418 1.00 97.31 104 VAL A N 1
ATOM 807 C CA . VAL A 1 104 ? 5.221 -14.149 -14.935 1.00 97.31 104 VAL A CA 1
ATOM 808 C C . VAL A 1 104 ? 4.094 -13.225 -14.477 1.00 97.31 104 VAL A C 1
ATOM 810 O O . VAL A 1 104 ? 3.915 -12.982 -13.283 1.00 97.31 104 VAL A O 1
ATOM 813 N N . ASN A 1 105 ? 3.272 -12.769 -15.425 1.00 97.44 105 ASN A N 1
ATOM 814 C CA . ASN A 1 105 ? 2.117 -11.915 -15.155 1.00 97.44 105 ASN A CA 1
ATOM 815 C C . ASN A 1 105 ? 0.928 -12.702 -14.567 1.00 97.44 105 ASN A C 1
ATOM 817 O O . ASN A 1 105 ? -0.121 -12.850 -15.194 1.00 97.44 105 ASN A O 1
ATOM 821 N N . ARG A 1 106 ? 1.108 -13.259 -13.368 1.00 98.06 106 ARG A N 1
ATOM 822 C CA . ARG A 1 106 ? 0.077 -13.976 -12.612 1.00 98.06 106 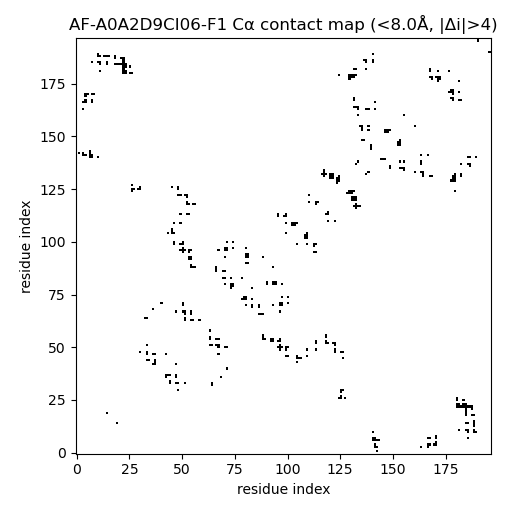ARG A CA 1
ATOM 823 C C . ARG A 1 106 ? 0.037 -13.450 -11.189 1.00 98.06 106 ARG A C 1
ATOM 825 O O . ARG A 1 106 ? 1.078 -13.271 -10.563 1.00 98.06 106 ARG A O 1
ATOM 832 N N . TYR A 1 107 ? -1.171 -13.288 -10.661 1.00 97.94 107 TYR A N 1
ATOM 833 C CA . TYR A 1 107 ? -1.422 -12.741 -9.329 1.00 97.94 107 TYR A CA 1
ATOM 834 C C . TYR A 1 107 ? -0.561 -13.410 -8.233 1.00 97.94 107 TYR A C 1
ATOM 836 O O . TYR A 1 107 ? 0.184 -12.735 -7.525 1.00 97.94 107 TYR A O 1
ATOM 844 N N . ALA A 1 108 ? -0.558 -14.748 -8.165 1.00 97.81 108 ALA A N 1
ATOM 845 C CA . ALA A 1 108 ? 0.239 -15.498 -7.187 1.00 97.81 108 ALA A CA 1
ATOM 846 C C . ALA A 1 108 ? 1.763 -15.355 -7.384 1.00 97.81 108 ALA A C 1
ATOM 848 O O . ALA A 1 108 ? 2.513 -15.329 -6.408 1.00 97.81 108 ALA A O 1
ATOM 849 N N . ALA A 1 109 ? 2.230 -15.232 -8.632 1.00 98.00 109 ALA A N 1
ATOM 850 C CA . ALA A 1 109 ? 3.649 -15.038 -8.927 1.00 98.00 109 ALA A CA 1
ATOM 851 C C . ALA A 1 109 ? 4.126 -13.658 -8.452 1.00 98.00 109 ALA A C 1
ATOM 853 O O . ALA A 1 109 ? 5.167 -13.559 -7.809 1.00 98.00 109 ALA A O 1
ATOM 854 N N . ILE A 1 110 ? 3.324 -12.612 -8.679 1.00 98.44 110 ILE A N 1
ATOM 855 C CA . ILE A 1 110 ? 3.630 -11.256 -8.208 1.00 98.44 110 ILE A CA 1
ATOM 856 C C . ILE A 1 110 ? 3.661 -11.210 -6.678 1.00 98.44 110 ILE A C 1
ATOM 858 O O . ILE A 1 110 ? 4.614 -10.681 -6.111 1.00 98.44 110 ILE A O 1
ATOM 862 N N . LEU A 1 111 ? 2.691 -11.825 -5.993 1.00 97.94 111 LEU A N 1
ATOM 863 C CA . LEU A 1 111 ? 2.708 -11.915 -4.528 1.00 97.94 111 LEU A CA 1
ATOM 864 C C . LEU A 1 111 ? 3.969 -12.609 -3.993 1.00 97.94 111 LEU A C 1
ATOM 866 O O . LEU A 1 111 ? 4.552 -12.138 -3.011 1.00 97.94 111 LEU A O 1
ATOM 870 N N . LYS A 1 112 ? 4.416 -13.685 -4.655 1.00 97.88 112 LYS A N 1
ATOM 871 C CA . LYS A 1 112 ? 5.664 -14.383 -4.318 1.00 97.88 112 LYS A CA 1
ATOM 872 C C . LYS A 1 112 ? 6.890 -13.490 -4.524 1.00 97.88 112 LYS A C 1
ATOM 874 O O . LYS A 1 112 ? 7.792 -13.523 -3.697 1.00 97.88 112 LYS A O 1
ATOM 879 N N . THR A 1 113 ? 6.920 -12.672 -5.577 1.00 98.12 113 THR A N 1
ATOM 880 C CA . THR A 1 113 ? 8.001 -11.699 -5.814 1.00 98.12 113 THR A CA 1
ATOM 881 C C . THR A 1 113 ? 8.000 -10.573 -4.777 1.00 98.12 113 THR A C 1
ATOM 883 O O . THR A 1 113 ? 9.062 -10.147 -4.316 1.00 98.12 113 THR A O 1
ATOM 886 N N . LEU A 1 114 ? 6.817 -10.097 -4.374 1.00 97.12 114 LEU A N 1
ATOM 887 C CA . LEU A 1 114 ? 6.687 -9.047 -3.366 1.00 97.12 114 LEU A CA 1
ATOM 888 C C . LEU A 1 114 ? 7.207 -9.512 -1.998 1.00 97.12 114 LEU A C 1
ATOM 890 O O . LEU A 1 114 ? 7.972 -8.783 -1.360 1.00 97.12 114 LEU A O 1
ATOM 894 N N . ASN A 1 115 ? 6.857 -10.735 -1.589 1.00 93.12 115 ASN A N 1
ATOM 895 C CA . ASN A 1 115 ? 7.389 -11.433 -0.411 1.00 93.12 115 ASN A CA 1
ATOM 896 C C . ASN A 1 115 ? 7.402 -10.595 0.888 1.00 93.12 115 ASN A C 1
ATOM 898 O O . ASN A 1 115 ? 8.345 -10.657 1.675 1.00 93.12 115 ASN A O 1
ATOM 902 N N . GLY A 1 116 ? 6.393 -9.747 1.100 1.00 92.50 116 GLY A N 1
ATOM 903 C CA . GLY A 1 116 ? 6.308 -8.899 2.287 1.00 92.50 116 GLY A CA 1
ATOM 904 C C . GLY A 1 116 ? 4.854 -8.599 2.631 1.00 92.50 116 GLY A C 1
ATOM 905 O O . GLY A 1 116 ? 4.141 -8.098 1.765 1.00 92.50 116 GLY A O 1
ATOM 906 N N . PRO A 1 117 ? 4.396 -8.852 3.871 1.00 94.50 117 PRO A N 1
ATOM 907 C CA . PRO A 1 117 ? 2.970 -8.868 4.195 1.00 94.50 117 PRO A CA 1
ATOM 908 C C . PRO A 1 117 ? 2.285 -7.529 3.888 1.00 94.50 117 PRO A C 1
ATOM 910 O O . PRO A 1 117 ? 1.253 -7.508 3.224 1.00 94.50 117 PRO A O 1
ATOM 913 N N . LYS A 1 118 ? 2.914 -6.401 4.251 1.00 94.81 118 LYS A N 1
ATOM 914 C CA . LYS A 1 118 ? 2.421 -5.053 3.925 1.00 94.81 118 LYS A CA 1
ATOM 915 C C . LYS A 1 118 ? 2.249 -4.841 2.417 1.00 94.81 118 LYS A C 1
ATOM 917 O O . LYS A 1 118 ? 1.170 -4.470 1.972 1.00 94.81 118 LYS A O 1
ATOM 922 N N . ILE A 1 119 ? 3.313 -5.027 1.637 1.00 96.56 119 ILE A N 1
ATOM 923 C CA . ILE A 1 119 ? 3.303 -4.688 0.205 1.00 96.56 119 ILE A CA 1
ATOM 924 C C . ILE A 1 119 ? 2.469 -5.680 -0.616 1.00 96.56 119 ILE A C 1
ATOM 926 O O . ILE A 1 119 ? 1.843 -5.285 -1.593 1.00 96.56 119 ILE A O 1
ATOM 930 N N . SER A 1 120 ? 2.381 -6.939 -0.180 1.00 97.56 120 SER A N 1
ATOM 931 C CA . SER A 1 120 ? 1.472 -7.942 -0.737 1.00 97.56 120 SER A CA 1
ATOM 932 C C . SER A 1 120 ? 0.002 -7.573 -0.500 1.00 97.56 120 SER A C 1
ATOM 934 O O . SER A 1 120 ? -0.783 -7.614 -1.442 1.00 97.56 120 SER A O 1
ATOM 936 N N . ALA A 1 121 ? -0.362 -7.146 0.717 1.00 98.00 121 ALA A N 1
ATOM 937 C CA . ALA A 1 121 ? -1.710 -6.651 1.016 1.00 98.00 121 ALA A CA 1
ATOM 938 C C . ALA A 1 121 ? -2.050 -5.386 0.214 1.00 98.00 121 ALA A C 1
ATOM 940 O O . ALA A 1 121 ? -3.152 -5.249 -0.309 1.00 98.00 121 ALA A O 1
ATOM 941 N N . PHE A 1 122 ? -1.080 -4.486 0.056 1.00 97.88 122 PHE A N 1
ATOM 942 C CA . PHE A 1 122 ? -1.260 -3.267 -0.723 1.00 97.88 122 PHE A CA 1
ATOM 943 C C . PHE A 1 122 ? -1.514 -3.551 -2.210 1.00 97.88 122 PHE A C 1
ATOM 945 O O . PHE A 1 122 ? -2.425 -2.970 -2.802 1.00 97.88 122 PHE A O 1
ATOM 952 N N . PHE A 1 123 ? -0.761 -4.489 -2.797 1.00 98.62 123 PHE A N 1
ATOM 953 C CA . PHE A 1 123 ? -1.019 -4.998 -4.145 1.00 98.62 123 PHE A CA 1
ATOM 954 C C . PHE A 1 123 ? -2.429 -5.585 -4.262 1.00 98.62 123 PHE A C 1
ATOM 956 O O . PHE A 1 123 ? -3.175 -5.198 -5.162 1.00 98.62 123 PHE A O 1
ATOM 963 N N . ASP A 1 124 ? -2.807 -6.478 -3.342 1.00 98.56 124 ASP A N 1
ATOM 964 C CA . ASP A 1 124 ? -4.123 -7.122 -3.338 1.00 98.56 124 ASP A CA 1
ATOM 965 C C . ASP A 1 124 ? -5.263 -6.095 -3.322 1.00 98.56 124 ASP A C 1
ATOM 967 O O . ASP A 1 124 ? -6.171 -6.141 -4.153 1.00 98.56 124 ASP A O 1
ATOM 971 N N . ASN A 1 125 ? -5.172 -5.098 -2.444 1.00 98.38 125 ASN A N 1
ATOM 972 C CA . ASN A 1 125 ? -6.224 -4.102 -2.280 1.00 98.38 125 ASN A CA 1
ATOM 973 C C . ASN A 1 125 ? -6.398 -3.216 -3.519 1.00 98.38 125 ASN A C 1
ATOM 975 O O . ASN A 1 125 ? -7.524 -2.976 -3.955 1.00 98.38 125 ASN A O 1
ATOM 979 N N . ILE A 1 126 ? -5.306 -2.784 -4.162 1.00 98.50 126 ILE A N 1
ATOM 980 C CA . ILE A 1 126 ? -5.391 -2.070 -5.450 1.00 98.50 126 ILE A CA 1
ATOM 981 C C . ILE A 1 126 ? -5.945 -3.004 -6.547 1.00 98.50 126 ILE A C 1
ATOM 983 O O . ILE A 1 126 ? -6.675 -2.575 -7.455 1.00 98.50 126 ILE A O 1
ATOM 987 N N . MET A 1 127 ? -5.653 -4.305 -6.452 1.00 98.44 127 MET A N 1
ATOM 988 C CA . MET A 1 127 ? -6.209 -5.331 -7.331 1.00 98.44 127 MET A CA 1
ATOM 989 C C . MET A 1 127 ? -7.684 -5.674 -7.052 1.00 98.44 127 MET A C 1
ATOM 991 O O . MET A 1 127 ? -8.305 -6.304 -7.912 1.00 98.44 127 MET A O 1
ATOM 995 N N . GLY A 1 128 ? -8.284 -5.128 -5.991 1.00 97.31 128 GLY A N 1
ATOM 996 C CA . GLY A 1 128 ? -9.709 -5.246 -5.662 1.00 97.31 128 GLY A CA 1
ATOM 997 C C . GLY A 1 128 ? -10.024 -6.238 -4.540 1.00 97.31 128 GLY A C 1
ATOM 998 O O . GLY A 1 128 ? -11.205 -6.477 -4.274 1.00 97.31 128 GLY A O 1
ATOM 999 N N . GLY A 1 129 ? -8.995 -6.801 -3.902 1.00 97.31 129 GLY A N 1
ATOM 1000 C CA . G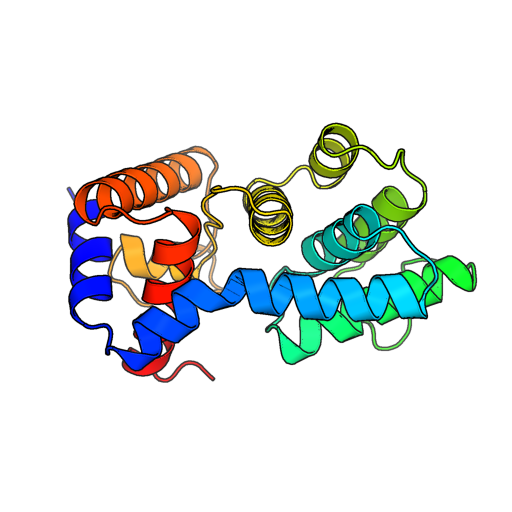LY A 1 129 ? -9.130 -7.672 -2.742 1.00 97.31 129 GLY A CA 1
ATOM 1001 C C . GLY A 1 129 ? -9.528 -6.940 -1.461 1.00 97.31 129 GLY A C 1
ATOM 1002 O O . GLY A 1 129 ? -10.028 -5.810 -1.483 1.00 97.31 129 GLY A O 1
ATOM 1003 N N . ASP A 1 130 ? -9.339 -7.627 -0.339 1.00 97.94 130 ASP A N 1
ATOM 1004 C CA . ASP A 1 130 ? -9.736 -7.158 0.995 1.00 97.94 130 ASP A CA 1
ATOM 1005 C C . ASP A 1 130 ? -8.714 -7.556 2.077 1.00 97.94 130 ASP A C 1
ATOM 1007 O O . ASP A 1 130 ? -9.027 -7.974 3.196 1.00 97.94 130 ASP A O 1
ATOM 1011 N N . SER A 1 131 ? -7.437 -7.472 1.718 1.00 97.75 131 SER A N 1
ATOM 1012 C CA . SER A 1 131 ? -6.342 -7.602 2.670 1.00 97.75 131 SER A CA 1
ATOM 1013 C C . SER A 1 131 ? -6.224 -6.349 3.548 1.00 97.75 131 SER A C 1
ATOM 1015 O O . SER A 1 131 ? -6.652 -5.253 3.198 1.00 97.75 131 SER A O 1
ATOM 1017 N N . VAL A 1 132 ? -5.581 -6.467 4.711 1.00 97.81 132 VAL A N 1
ATOM 1018 C CA . VAL A 1 132 ? -5.314 -5.301 5.569 1.00 97.81 132 VAL A CA 1
ATOM 1019 C C . VAL A 1 132 ? -3.867 -4.875 5.386 1.00 97.81 132 VAL A C 1
ATOM 1021 O O . VAL A 1 132 ? -2.958 -5.593 5.793 1.00 97.81 132 VAL A O 1
ATOM 1024 N N . THR A 1 133 ? -3.638 -3.698 4.805 1.00 96.81 133 THR A N 1
ATOM 1025 C CA . THR A 1 133 ? -2.295 -3.108 4.721 1.00 96.81 133 THR A CA 1
ATOM 1026 C C . THR A 1 133 ? -1.890 -2.578 6.094 1.00 96.81 133 THR A C 1
ATOM 1028 O O . THR A 1 133 ? -2.133 -1.419 6.416 1.00 96.81 133 THR A O 1
ATOM 1031 N N . VAL A 1 134 ? -1.280 -3.426 6.927 1.00 96.69 134 VAL A N 1
ATOM 1032 C CA . VAL A 1 134 ? -0.755 -2.981 8.225 1.00 96.69 134 VAL A CA 1
ATOM 1033 C C . VAL A 1 134 ? 0.600 -2.302 8.022 1.00 96.69 134 VAL A C 1
ATOM 1035 O O . VAL A 1 134 ? 1.619 -2.951 7.771 1.00 96.69 134 VAL A O 1
ATOM 1038 N N . ASP A 1 135 ? 0.598 -0.978 8.103 1.00 93.00 135 ASP A N 1
ATOM 1039 C CA . ASP A 1 135 ? 1.782 -0.131 8.189 1.00 93.00 135 ASP A CA 1
ATOM 1040 C C . ASP A 1 135 ? 1.884 0.525 9.576 1.00 93.00 135 ASP A C 1
ATOM 1042 O O . ASP A 1 135 ? 1.071 0.267 10.465 1.00 93.00 135 ASP A O 1
ATOM 1046 N N . GLY A 1 136 ? 2.895 1.371 9.791 1.00 93.12 136 GLY A N 1
ATOM 1047 C CA . GLY A 1 136 ? 3.074 2.027 11.087 1.00 93.12 136 GLY A CA 1
ATOM 1048 C C . GLY A 1 136 ? 1.904 2.939 11.485 1.00 93.12 136 GLY A C 1
ATOM 1049 O O . GLY A 1 136 ? 1.694 3.160 12.673 1.00 93.12 136 GLY A O 1
ATOM 1050 N N . HIS A 1 137 ? 1.095 3.421 10.534 1.00 93.50 137 HIS A N 1
ATOM 1051 C CA . HIS A 1 137 ? -0.116 4.177 10.852 1.00 93.50 137 HIS A CA 1
ATOM 1052 C C . HIS A 1 137 ? -1.245 3.263 11.318 1.00 93.50 137 HIS A C 1
ATOM 1054 O O . HIS A 1 137 ? -1.844 3.536 12.354 1.00 93.50 137 HIS A O 1
ATOM 1060 N N . ALA A 1 138 ? -1.488 2.154 10.617 1.00 96.44 138 ALA A N 1
ATOM 1061 C CA . ALA A 1 138 ? -2.439 1.134 11.056 1.00 96.44 138 ALA A CA 1
ATOM 1062 C C . ALA A 1 138 ? -2.071 0.575 12.442 1.00 96.44 138 ALA A C 1
ATOM 1064 O O . ALA A 1 138 ? -2.950 0.343 13.271 1.00 96.44 138 ALA A O 1
ATOM 1065 N N . ARG A 1 139 ? -0.769 0.419 12.723 1.00 96.06 139 ARG A N 1
ATOM 1066 C CA . ARG A 1 139 ? -0.267 0.083 14.061 1.00 96.06 139 ARG A CA 1
ATOM 1067 C C . ARG A 1 139 ? -0.620 1.161 15.083 1.00 96.06 139 ARG A C 1
ATOM 1069 O O . ARG A 1 139 ? -1.245 0.847 16.086 1.00 96.06 139 ARG A O 1
ATOM 1076 N N . ASN A 1 140 ? -0.254 2.413 14.825 1.00 95.69 140 ASN A N 1
ATOM 1077 C CA . ASN A 1 140 ? -0.548 3.532 15.724 1.00 95.69 140 ASN A CA 1
ATOM 1078 C C . ASN A 1 140 ? -2.047 3.638 16.053 1.00 95.69 140 ASN A C 1
ATOM 1080 O O . ASN A 1 140 ? -2.406 3.817 17.212 1.00 95.69 140 ASN A O 1
ATOM 1084 N N . ILE A 1 141 ? -2.918 3.435 15.060 1.00 97.50 141 ILE A N 1
ATOM 1085 C CA . ILE A 1 141 ? -4.374 3.387 15.253 1.00 97.50 141 ILE A CA 1
ATOM 1086 C C . ILE A 1 141 ? -4.769 2.216 16.161 1.00 97.50 141 ILE A C 1
ATOM 1088 O O . ILE A 1 141 ? -5.503 2.415 17.125 1.00 97.50 141 ILE A O 1
ATOM 1092 N N . ALA A 1 142 ? -4.274 1.003 15.891 1.00 97.62 142 ALA A N 1
ATOM 1093 C CA . ALA A 1 142 ? -4.600 -0.183 16.686 1.00 97.62 142 ALA A CA 1
ATOM 1094 C C . ALA A 1 142 ? -4.162 -0.046 18.155 1.00 97.62 142 ALA A C 1
ATOM 1096 O O . ALA A 1 142 ? -4.901 -0.432 19.059 1.00 97.62 142 ALA A O 1
ATOM 1097 N N . TYR A 1 143 ? -2.997 0.551 18.403 1.00 96.44 143 TYR A N 1
ATOM 1098 C CA . TYR A 1 143 ? -2.484 0.815 19.749 1.00 96.44 143 TYR A CA 1
ATOM 1099 C C . TYR A 1 143 ? -3.034 2.104 20.382 1.00 96.44 143 TYR A C 1
ATOM 1101 O O . TYR A 1 143 ? -2.803 2.326 21.567 1.00 96.44 143 TYR A O 1
ATOM 1109 N N . ALA A 1 144 ? -3.766 2.926 19.623 1.00 95.81 144 ALA A N 1
ATOM 1110 C CA . ALA A 1 144 ? -4.188 4.273 20.010 1.00 95.81 144 ALA A CA 1
ATOM 1111 C C . ALA A 1 144 ? -3.022 5.157 20.505 1.00 95.81 144 ALA A C 1
ATOM 1113 O O . ALA A 1 144 ? -3.167 5.947 21.435 1.00 95.81 144 ALA A O 1
ATOM 1114 N N . GLU A 1 145 ? -1.858 5.044 19.862 1.00 93.44 145 GLU A N 1
ATOM 1115 C CA . GLU A 1 145 ? -0.639 5.765 20.237 1.00 93.44 145 GLU A CA 1
ATOM 1116 C C . GLU A 1 145 ? 0.010 6.460 19.037 1.00 93.44 145 GLU A C 1
ATOM 1118 O O . GLU A 1 145 ? -0.174 6.067 17.885 1.00 93.44 145 GLU A O 1
ATOM 1123 N N . ARG A 1 146 ? 0.823 7.491 19.292 1.00 90.44 146 ARG A N 1
ATOM 1124 C CA . ARG A 1 146 ? 1.549 8.219 18.243 1.00 90.44 146 ARG A CA 1
ATOM 1125 C C . ARG A 1 146 ? 3.045 7.957 18.333 1.00 90.44 146 ARG A C 1
ATOM 1127 O O . ARG A 1 146 ? 3.794 8.753 18.892 1.00 90.44 146 ARG A O 1
ATOM 1134 N N . VAL A 1 147 ? 3.479 6.871 17.704 1.00 89.19 147 VAL A N 1
ATOM 1135 C CA . VAL A 1 147 ? 4.899 6.551 17.536 1.00 89.19 147 VAL A CA 1
ATOM 1136 C C . VAL A 1 147 ? 5.390 7.032 16.167 1.00 89.19 147 VAL A C 1
ATOM 1138 O O . VAL A 1 147 ? 4.706 6.895 15.148 1.00 89.19 147 VAL A O 1
ATOM 1141 N N . GLY A 1 148 ? 6.585 7.625 16.123 1.00 85.38 148 GLY A N 1
ATOM 1142 C CA . GLY A 1 148 ? 7.214 8.031 14.866 1.00 85.38 148 GLY A CA 1
ATOM 1143 C C . GLY A 1 148 ? 7.574 6.822 13.997 1.00 85.38 148 GLY A C 1
ATOM 1144 O O . GLY A 1 148 ? 8.210 5.881 14.467 1.00 85.38 148 GLY A O 1
ATOM 1145 N N . LEU A 1 149 ? 7.231 6.870 12.705 1.00 84.12 149 LEU A N 1
ATOM 1146 C CA . LEU A 1 149 ? 7.395 5.741 11.770 1.00 84.12 149 LEU A CA 1
ATOM 1147 C C . LEU A 1 149 ? 8.852 5.321 11.522 1.00 84.12 149 LEU A C 1
ATOM 1149 O O . LEU A 1 149 ? 9.097 4.238 11.007 1.00 84.12 149 LEU A O 1
ATOM 1153 N N . LYS A 1 150 ? 9.814 6.195 11.844 1.00 76.75 150 LYS A N 1
ATOM 1154 C CA . LYS A 1 150 ? 11.254 5.915 11.735 1.00 76.75 150 LYS A CA 1
ATOM 1155 C C . LYS A 1 150 ? 11.852 5.329 13.016 1.00 76.75 150 LYS A C 1
ATOM 1157 O O . LYS A 1 150 ? 13.043 5.052 13.049 1.00 76.75 150 LYS A O 1
ATOM 1162 N N . SER A 1 151 ? 11.062 5.197 14.079 1.00 70.44 151 SER A N 1
ATOM 1163 C CA . SER A 1 151 ? 11.536 4.613 15.332 1.00 70.44 151 SER A CA 1
ATOM 1164 C C . SER A 1 151 ? 11.435 3.088 15.285 1.00 70.44 151 SER A C 1
ATOM 1166 O O . SER A 1 151 ? 10.539 2.544 14.639 1.00 70.44 151 SER A O 1
ATOM 1168 N N . ASN A 1 152 ? 12.301 2.394 16.027 1.00 71.81 152 ASN A N 1
ATOM 1169 C CA . ASN A 1 152 ? 12.243 0.932 16.147 1.00 71.81 152 ASN A CA 1
ATOM 1170 C C . ASN A 1 152 ? 10.901 0.438 16.706 1.00 71.81 152 ASN A C 1
ATOM 1172 O O . ASN A 1 152 ? 10.493 -0.678 16.404 1.00 71.81 152 ASN A O 1
ATOM 1176 N N . ALA A 1 153 ? 10.194 1.275 17.469 1.00 70.56 153 ALA A N 1
ATOM 1177 C CA . ALA A 1 153 ? 8.874 0.963 18.006 1.00 70.56 153 ALA A CA 1
ATOM 1178 C C . ALA A 1 153 ? 7.777 0.893 16.925 1.00 70.56 153 ALA A C 1
ATOM 1180 O O . ALA A 1 153 ? 6.707 0.358 17.184 1.00 70.56 153 ALA A O 1
ATOM 1181 N N . ALA A 1 154 ? 8.031 1.386 15.706 1.00 73.62 154 ALA A N 1
ATOM 1182 C CA . ALA A 1 154 ? 7.127 1.227 14.567 1.00 73.62 154 ALA A CA 1
ATOM 1183 C C . ALA A 1 154 ? 7.391 -0.056 13.748 1.00 73.62 154 ALA A C 1
ATOM 1185 O O . ALA A 1 154 ? 6.659 -0.318 12.790 1.00 73.62 154 ALA A O 1
ATOM 1186 N N . ASN A 1 155 ? 8.419 -0.848 14.090 1.00 83.06 155 ASN A N 1
ATOM 1187 C CA . ASN A 1 155 ? 8.710 -2.109 13.408 1.00 83.06 155 ASN A CA 1
ATOM 1188 C C . ASN A 1 155 ? 7.673 -3.167 13.784 1.00 83.06 155 ASN A C 1
ATOM 1190 O O . ASN A 1 155 ? 7.507 -3.488 14.954 1.00 83.06 155 ASN A O 1
ATOM 1194 N N . ILE A 1 156 ? 7.018 -3.735 12.771 1.00 91.00 156 ILE A N 1
ATOM 1195 C CA . ILE A 1 156 ? 5.901 -4.664 12.958 1.00 91.00 156 ILE A CA 1
ATOM 1196 C C . ILE A 1 156 ? 6.377 -6.091 12.711 1.00 91.00 156 ILE A C 1
ATOM 1198 O O . ILE A 1 156 ? 6.721 -6.458 11.583 1.00 91.00 156 ILE A O 1
ATOM 1202 N N . GLY A 1 157 ? 6.373 -6.909 13.761 1.00 93.06 157 GLY A N 1
ATOM 1203 C CA . GLY A 1 157 ? 6.665 -8.339 13.651 1.00 93.06 157 GLY A CA 1
ATOM 1204 C C . GLY A 1 157 ? 5.536 -9.116 12.962 1.00 93.06 157 GLY A C 1
ATOM 1205 O O . GLY A 1 157 ? 4.397 -8.660 12.881 1.00 93.06 157 GLY A O 1
ATOM 1206 N N . LYS A 1 158 ? 5.810 -10.345 12.502 1.00 93.44 158 LYS A N 1
ATOM 1207 C CA . LYS A 1 158 ? 4.802 -11.185 11.819 1.00 93.44 158 LYS A CA 1
ATOM 1208 C C . LYS A 1 158 ? 3.560 -11.445 12.684 1.00 93.44 158 LYS A C 1
ATOM 1210 O O . LYS A 1 158 ? 2.444 -11.341 12.187 1.00 93.44 158 LYS A O 1
ATOM 1215 N N . ALA A 1 159 ? 3.749 -11.781 13.961 1.00 95.06 159 ALA A N 1
ATOM 1216 C CA . ALA A 1 159 ? 2.642 -12.050 14.881 1.00 95.06 159 ALA A CA 1
ATOM 1217 C C . ALA A 1 159 ? 1.802 -10.789 15.152 1.00 95.06 159 ALA A C 1
ATOM 1219 O O . ALA A 1 159 ? 0.576 -10.836 15.081 1.00 95.06 159 ALA A O 1
ATOM 1220 N N . GLU A 1 160 ? 2.465 -9.653 15.380 1.00 95.88 160 GLU A N 1
ATOM 1221 C CA . GLU A 1 160 ? 1.814 -8.356 15.584 1.00 95.88 160 GLU A CA 1
ATOM 1222 C C . GLU A 1 160 ? 1.012 -7.931 14.346 1.00 95.88 160 GLU A C 1
ATOM 1224 O O . GLU A 1 160 ? -0.164 -7.591 14.465 1.00 95.88 160 GLU A O 1
ATOM 1229 N N . TYR A 1 161 ? 1.599 -8.053 13.149 1.00 96.94 161 TYR A N 1
ATOM 1230 C CA . TYR A 1 161 ? 0.917 -7.792 11.879 1.00 96.94 161 TYR A CA 1
ATOM 1231 C C . TYR A 1 161 ? -0.381 -8.601 11.771 1.00 96.94 161 TYR A C 1
ATOM 1233 O O . TYR A 1 161 ? -1.433 -8.052 11.445 1.00 96.94 161 TYR A O 1
ATOM 1241 N N . LEU A 1 162 ? -0.320 -9.909 12.051 1.00 97.00 162 LEU A N 1
ATOM 1242 C CA . LEU A 1 162 ? -1.484 -10.793 11.973 1.00 97.00 162 LEU A CA 1
ATOM 1243 C C . LEU A 1 162 ? -2.567 -10.401 12.982 1.00 97.00 162 LEU A C 1
ATOM 1245 O O . LEU A 1 162 ? -3.747 -10.407 12.629 1.00 97.00 162 LEU A O 1
ATOM 1249 N N . ASN A 1 163 ? -2.177 -10.023 14.201 1.00 97.75 163 ASN A N 1
ATOM 1250 C CA . ASN A 1 163 ? -3.114 -9.600 15.236 1.00 97.75 163 ASN A CA 1
ATOM 1251 C 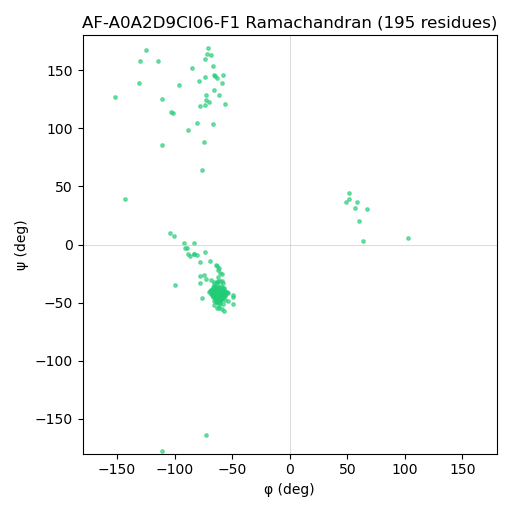C . ASN A 1 163 ? -3.817 -8.279 14.872 1.00 97.75 163 ASN A C 1
ATOM 1253 O O . ASN A 1 163 ? -5.044 -8.179 14.956 1.00 97.75 163 ASN A O 1
ATOM 1257 N N . ILE A 1 164 ? -3.066 -7.284 14.387 1.00 98.19 164 ILE A N 1
ATOM 1258 C CA . ILE A 1 164 ? -3.632 -6.009 13.922 1.00 98.19 164 ILE A CA 1
ATOM 1259 C C . ILE A 1 164 ? -4.553 -6.245 12.719 1.00 98.19 164 ILE A C 1
ATOM 1261 O O . ILE A 1 164 ? -5.690 -5.775 12.711 1.00 98.19 164 ILE A O 1
ATOM 1265 N N . ALA A 1 165 ? -4.114 -7.030 11.729 1.00 98.31 165 ALA A N 1
ATOM 1266 C CA . ALA A 1 165 ? -4.923 -7.351 10.555 1.00 98.31 165 ALA A CA 1
ATOM 1267 C C . ALA A 1 165 ? -6.232 -8.062 10.933 1.00 98.31 165 ALA A C 1
ATOM 1269 O O . ALA A 1 165 ? -7.293 -7.734 10.405 1.00 98.31 165 ALA A O 1
ATOM 1270 N N . MET A 1 166 ? -6.186 -9.018 11.866 1.00 98.38 166 MET A N 1
ATOM 1271 C CA . MET A 1 166 ? -7.387 -9.684 12.372 1.00 98.38 166 MET A CA 1
ATOM 1272 C C . MET A 1 166 ? -8.320 -8.707 13.093 1.00 98.38 166 MET A C 1
ATOM 1274 O O . MET A 1 166 ? -9.534 -8.788 12.919 1.00 98.38 166 MET A O 1
ATOM 1278 N N . SER A 1 167 ? -7.769 -7.767 13.858 1.00 98.62 167 SER A N 1
ATOM 1279 C CA . SER A 1 167 ? -8.551 -6.759 14.579 1.00 98.62 167 SER A CA 1
ATOM 1280 C C . SER A 1 167 ? -9.271 -5.806 13.623 1.00 98.62 167 SER A C 1
ATOM 1282 O O . SER A 1 167 ? -10.462 -5.557 13.795 1.00 98.62 167 SER A O 1
ATOM 1284 N N . TYR A 1 168 ? -8.605 -5.378 12.546 1.00 98.75 168 TYR A N 1
ATOM 1285 C CA . TYR A 1 168 ? -9.248 -4.638 11.456 1.00 98.75 168 TYR A CA 1
ATOM 1286 C C . TYR A 1 168 ? -10.374 -5.436 10.795 1.00 98.75 168 TYR A C 1
ATOM 1288 O O . TYR A 1 168 ? -11.451 -4.889 10.587 1.00 98.75 168 TYR A O 1
ATOM 1296 N N . ARG A 1 169 ? -10.176 -6.732 10.511 1.00 98.75 169 ARG A N 1
ATOM 1297 C CA . ARG A 1 169 ? -11.239 -7.581 9.938 1.00 98.75 169 ARG A CA 1
ATOM 1298 C C . ARG A 1 169 ? -12.446 -7.711 10.868 1.00 98.75 169 ARG A C 1
ATOM 1300 O O . ARG A 1 169 ? -13.574 -7.609 10.403 1.00 98.75 169 ARG A O 1
ATOM 1307 N N . LYS A 1 170 ? -12.221 -7.897 12.173 1.00 98.69 170 LYS A N 1
ATOM 1308 C CA . LYS A 1 170 ? -13.296 -7.958 13.179 1.00 98.69 170 LYS A CA 1
ATOM 1309 C C . LYS A 1 170 ? -14.071 -6.641 13.250 1.00 98.69 170 LYS A C 1
ATOM 1311 O O . LYS A 1 170 ? -15.294 -6.654 13.175 1.00 98.69 170 LYS A O 1
ATOM 1316 N N . ALA A 1 171 ? -13.366 -5.513 13.336 1.00 98.69 171 ALA A N 1
ATOM 1317 C CA . ALA A 1 171 ? -13.984 -4.189 13.344 1.00 98.69 171 ALA A CA 1
ATOM 1318 C C . ALA A 1 171 ? -14.775 -3.916 12.051 1.00 98.69 171 ALA A C 1
ATOM 1320 O O . ALA A 1 171 ? -15.889 -3.404 12.099 1.00 98.69 171 ALA A O 1
ATOM 1321 N N . ALA A 1 172 ? -14.236 -4.309 10.897 1.00 98.50 172 ALA A N 1
ATOM 1322 C CA . ALA A 1 172 ? -14.898 -4.142 9.607 1.00 98.50 172 ALA A CA 1
ATOM 1323 C C . ALA A 1 172 ? -16.167 -4.998 9.490 1.00 98.50 172 ALA A C 1
ATOM 1325 O O . ALA A 1 172 ? -17.186 -4.505 9.010 1.00 98.50 172 ALA A O 1
ATOM 1326 N N . ALA A 1 173 ? -16.139 -6.231 10.011 1.00 98.56 173 ALA A N 1
ATOM 1327 C CA . ALA A 1 173 ? -17.310 -7.100 10.079 1.00 98.56 173 ALA A CA 1
ATOM 1328 C C . ALA A 1 173 ? -18.434 -6.498 10.940 1.00 98.56 173 ALA A C 1
ATOM 1330 O O . ALA A 1 173 ? -19.587 -6.526 10.523 1.00 98.56 173 ALA A O 1
ATOM 1331 N N . ILE A 1 174 ? -18.103 -5.890 12.088 1.00 98.56 174 ILE A N 1
ATOM 1332 C CA . ILE A 1 174 ? -19.073 -5.168 12.938 1.00 98.56 174 ILE A CA 1
ATOM 1333 C C . ILE A 1 174 ? -19.735 -4.014 12.167 1.00 98.56 174 ILE A C 1
ATOM 1335 O O . ILE A 1 174 ? -20.923 -3.754 12.332 1.00 98.56 174 ILE A O 1
ATOM 1339 N N . LEU A 1 175 ? -18.970 -3.325 11.319 1.00 98.06 175 LEU A N 1
ATOM 1340 C CA . LEU A 1 175 ? -19.430 -2.171 10.544 1.00 98.06 175 LEU A CA 1
ATOM 1341 C C . LEU A 1 175 ? -20.083 -2.535 9.199 1.00 98.06 175 LEU A C 1
ATOM 1343 O O . LEU A 1 175 ? -20.627 -1.648 8.543 1.00 98.06 175 LEU A O 1
ATOM 1347 N N . GLY A 1 176 ? -20.005 -3.796 8.763 1.00 97.88 176 GLY A N 1
ATOM 1348 C CA . GLY A 1 176 ? -20.509 -4.235 7.459 1.00 97.88 176 GLY A CA 1
ATOM 1349 C C . GLY A 1 176 ? -19.746 -3.661 6.257 1.00 97.88 176 GLY A C 1
ATOM 1350 O O . GLY A 1 176 ? -20.344 -3.449 5.204 1.00 97.88 176 GLY A O 1
ATOM 1351 N N . ILE A 1 177 ? -18.443 -3.384 6.394 1.00 97.44 177 ILE A N 1
ATOM 1352 C CA . ILE A 1 177 ? -17.586 -2.852 5.315 1.00 97.44 177 ILE A CA 1
ATOM 1353 C C . ILE A 1 177 ? -16.360 -3.742 5.081 1.00 97.44 177 ILE A C 1
ATOM 1355 O O . ILE A 1 177 ? -16.042 -4.606 5.895 1.00 97.44 177 ILE A O 1
ATOM 1359 N N . LYS A 1 178 ? -15.646 -3.518 3.972 1.00 98.12 178 LYS A N 1
ATOM 1360 C CA 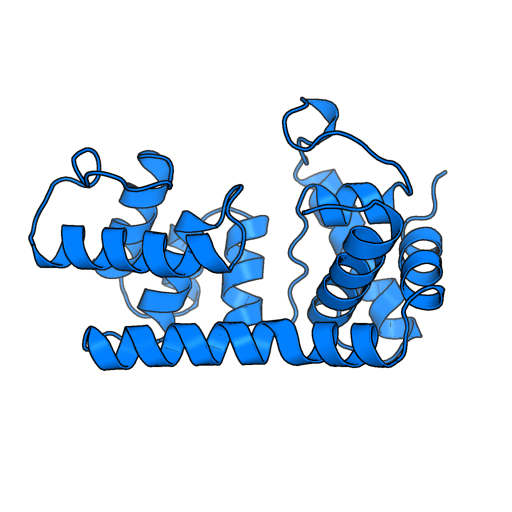. LYS A 1 178 ? -14.356 -4.169 3.708 1.00 98.12 178 LYS A CA 1
ATOM 1361 C C . LYS A 1 178 ? -13.299 -3.746 4.729 1.00 98.12 178 LYS A C 1
ATOM 1363 O O . LYS A 1 178 ? -13.248 -2.589 5.157 1.00 98.12 178 LYS A O 1
ATOM 1368 N N . ALA A 1 179 ? -12.414 -4.669 5.086 1.00 98.44 179 ALA A N 1
ATOM 1369 C CA . ALA A 1 179 ? -11.318 -4.402 6.010 1.00 98.44 179 ALA A CA 1
ATOM 1370 C C . ALA A 1 179 ? -10.287 -3.424 5.426 1.00 98.44 179 ALA A C 1
ATOM 1372 O O . ALA A 1 179 ? -9.769 -2.572 6.154 1.00 98.44 179 ALA A O 1
ATOM 1373 N N . CYS A 1 180 ? -10.018 -3.499 4.120 1.00 98.19 180 CYS A N 1
ATOM 1374 C CA . CYS A 1 180 ? -9.152 -2.542 3.435 1.00 98.19 180 CYS A CA 1
ATOM 1375 C C . CYS A 1 180 ? -9.744 -1.123 3.464 1.00 98.19 180 CYS A C 1
ATOM 1377 O O . CYS A 1 180 ? -9.026 -0.164 3.753 1.00 98.19 180 CYS A O 1
ATOM 1379 N N . ASP A 1 181 ? -11.057 -0.995 3.266 1.00 98.06 181 ASP A N 1
ATOM 1380 C CA . ASP A 1 181 ? -11.757 0.287 3.328 1.00 98.06 181 ASP A CA 1
ATOM 1381 C C . ASP A 1 181 ? -11.729 0.863 4.747 1.00 98.06 181 ASP A C 1
ATOM 1383 O O . ASP A 1 181 ? -11.403 2.036 4.920 1.00 98.06 181 ASP A O 1
ATOM 1387 N N . LEU A 1 182 ? -11.968 0.049 5.783 1.00 98.69 182 LEU A N 1
ATOM 1388 C CA . LEU A 1 182 ? -11.832 0.494 7.175 1.00 98.69 182 LEU A CA 1
ATOM 1389 C C . LEU A 1 182 ? -10.410 0.995 7.484 1.00 98.69 182 LEU A C 1
ATOM 1391 O O . LEU A 1 182 ? -10.240 2.027 8.141 1.00 98.69 182 LEU A O 1
ATOM 1395 N N . GLN A 1 183 ? -9.382 0.296 6.996 1.00 98.44 183 GLN A N 1
ATOM 1396 C CA . GLN A 1 183 ? -7.993 0.729 7.148 1.00 98.44 183 GLN A CA 1
ATOM 1397 C C . GLN A 1 183 ? -7.746 2.082 6.461 1.00 98.44 183 GLN A C 1
ATOM 1399 O O . GLN A 1 183 ? -7.134 2.964 7.063 1.00 98.44 183 GLN A O 1
ATOM 1404 N N . ALA A 1 184 ? -8.286 2.298 5.259 1.00 97.88 184 ALA A N 1
ATOM 1405 C CA . ALA A 1 184 ? -8.175 3.575 4.558 1.00 97.88 184 ALA A CA 1
ATOM 1406 C C . ALA A 1 184 ? -8.942 4.712 5.262 1.00 97.88 184 ALA A C 1
ATOM 1408 O O . ALA A 1 184 ? -8.408 5.812 5.401 1.00 97.88 184 ALA A O 1
ATOM 1409 N N . ILE A 1 185 ? -10.164 4.457 5.743 1.00 98.50 185 ILE A N 1
ATOM 1410 C CA . ILE A 1 185 ? -10.980 5.444 6.471 1.00 98.50 185 ILE A CA 1
ATOM 1411 C C . ILE A 1 185 ? -10.260 5.883 7.747 1.00 98.50 185 ILE A C 1
ATOM 1413 O O . ILE A 1 185 ? -10.050 7.076 7.961 1.00 98.50 185 ILE A O 1
ATOM 1417 N N . THR A 1 186 ? -9.835 4.921 8.570 1.00 98.38 186 THR A N 1
ATOM 1418 C CA . THR A 1 186 ? -9.139 5.224 9.829 1.00 98.38 186 THR A CA 1
ATOM 1419 C C . THR A 1 186 ? -7.813 5.936 9.587 1.00 98.38 186 THR A C 1
ATOM 1421 O O . THR A 1 186 ? -7.479 6.844 10.341 1.00 98.38 186 THR A O 1
ATOM 1424 N N . TRP A 1 187 ? -7.096 5.632 8.499 1.00 96.50 187 TRP A N 1
ATOM 1425 C CA . TRP A 1 187 ? -5.921 6.408 8.100 1.00 96.50 187 TRP A CA 1
ATOM 1426 C C . TRP A 1 187 ? -6.251 7.877 7.801 1.00 96.50 187 TRP A C 1
ATOM 1428 O O . TRP A 1 187 ? -5.592 8.764 8.344 1.00 96.50 187 TRP A O 1
ATOM 1438 N N . VAL A 1 188 ? -7.261 8.158 6.970 1.00 96.06 188 VAL A N 1
ATOM 1439 C CA . VAL A 1 188 ? -7.648 9.542 6.632 1.00 96.06 188 VAL A CA 1
ATOM 1440 C C . VAL A 1 188 ? -8.024 10.317 7.900 1.00 96.06 188 VAL A C 1
ATOM 1442 O O . VAL A 1 188 ? -7.546 11.434 8.108 1.00 96.06 188 VAL A O 1
ATOM 1445 N N . THR A 1 189 ? -8.804 9.696 8.783 1.00 97.56 189 THR A N 1
ATOM 1446 C CA . THR A 1 189 ? -9.211 10.288 10.061 1.00 97.56 189 THR A CA 1
ATOM 1447 C C . THR A 1 189 ? -8.025 10.525 10.994 1.00 97.56 189 THR A C 1
ATOM 1449 O O . THR A 1 189 ? -7.865 11.625 11.524 1.00 97.56 189 THR A O 1
ATOM 1452 N N . TRP A 1 190 ? -7.139 9.539 11.149 1.00 96.69 190 TRP A N 1
ATOM 1453 C CA . TRP A 1 190 ? -5.928 9.654 11.963 1.00 96.69 190 TRP A CA 1
ATOM 1454 C C . TRP A 1 190 ? -4.997 10.758 11.458 1.00 96.69 190 TRP A C 1
ATOM 1456 O O . TRP A 1 190 ? -4.462 11.549 12.240 1.00 96.69 190 TRP A O 1
ATOM 1466 N N . ARG A 1 191 ? -4.838 10.856 10.133 1.00 94.31 191 ARG A N 1
ATOM 1467 C CA . ARG A 1 191 ? -4.049 11.897 9.474 1.00 94.31 191 ARG A CA 1
ATOM 1468 C C . ARG A 1 191 ? -4.557 13.293 9.836 1.00 94.31 191 ARG A C 1
ATOM 1470 O O . ARG A 1 191 ? -3.734 14.144 10.175 1.00 94.31 191 ARG A O 1
ATOM 1477 N N . ARG A 1 192 ? -5.879 13.519 9.810 1.00 95.38 192 ARG A N 1
ATOM 1478 C CA . ARG A 1 192 ? -6.496 14.789 10.233 1.00 95.38 192 ARG A CA 1
ATOM 1479 C C . ARG A 1 192 ? -6.245 15.063 11.713 1.00 95.38 192 ARG A C 1
ATOM 1481 O O . ARG A 1 192 ? -5.718 16.122 12.039 1.00 95.38 192 ARG A O 1
ATOM 1488 N N . ILE A 1 193 ? -6.607 14.123 12.590 1.00 95.56 193 ILE A N 1
ATOM 1489 C CA . ILE A 1 193 ? -6.546 14.302 14.053 1.00 95.56 193 ILE A CA 1
ATOM 1490 C C . ILE A 1 193 ? -5.129 14.669 14.513 1.00 95.56 193 ILE A C 1
ATOM 1492 O O . ILE A 1 193 ? -4.960 15.500 15.399 1.00 95.56 193 ILE A O 1
ATOM 1496 N N . HIS A 1 194 ? -4.106 14.088 13.883 1.00 93.75 194 HIS A N 1
ATOM 1497 C CA . HIS A 1 194 ? -2.709 14.293 14.269 1.00 93.75 194 HIS A CA 1
ATOM 1498 C C . HIS A 1 194 ? -1.918 15.233 13.348 1.00 93.75 194 HIS A C 1
ATOM 1500 O O . HIS A 1 194 ? -0.691 15.304 13.478 1.00 93.75 194 HIS A O 1
ATOM 1506 N N . GLY A 1 195 ? -2.585 15.926 12.417 1.00 91.81 195 GLY A N 1
ATOM 1507 C CA . GLY A 1 195 ? -1.958 16.904 11.520 1.00 91.81 195 GLY A CA 1
ATOM 1508 C C . GLY A 1 195 ? -0.823 16.334 10.661 1.00 91.81 195 GLY A C 1
ATOM 1509 O O . GLY A 1 195 ? 0.190 17.003 10.453 1.00 91.81 195 GLY A O 1
ATOM 1510 N N . ILE A 1 196 ? -0.944 15.083 10.202 1.00 88.38 196 ILE A N 1
ATOM 1511 C CA . ILE A 1 196 ? 0.097 14.419 9.405 1.00 88.38 196 ILE A CA 1
ATOM 1512 C C . ILE A 1 196 ? 0.029 14.933 7.956 1.00 88.38 196 ILE A C 1
ATOM 1514 O O . ILE A 1 196 ? -0.987 14.779 7.273 1.00 88.38 196 ILE A O 1
ATOM 1518 N N . LYS A 1 197 ? 1.119 15.557 7.493 1.00 75.31 197 LYS A N 1
ATOM 1519 C CA . LYS A 1 197 ? 1.232 16.152 6.152 1.00 75.31 197 LYS A CA 1
ATOM 1520 C C . LYS A 1 197 ? 1.593 15.119 5.095 1.00 75.31 197 LYS A C 1
ATOM 1522 O O . LYS A 1 197 ? 2.533 14.332 5.323 1.00 75.31 197 LYS A O 1
#

Radius of gyration: 16.8 Å; Cα contacts (8 Å, |Δi|>4): 269; chains: 1; bounding box: 42×32×50 Å

Sequence (197 aa):
MTDFVTNILTCYGMATRQEKLDGLQWYNRARRDCRKVAKTKNLSLMKVVGVVAASSPNLGWPKNVPTAEQIIDGHMAQIDHEDIDGCMAYKANRLKGYKVLDGVNRYAAILKTLNGPKISAFFDNIMGGDSVTVDGHARNIAYAERVGLKSNAANIGKAEYLNIAMSYRKAAAILGIKACDLQAITWVTWRRIHGIK

Secondary structure (DSSP, 8-state):
---HHHHHHHHHHT--HHHHHHHHHHHHHHHHHHHHHHHHTT--HHHHHHHHHHH-TT--HHHHHHHHHHHHHHHHTT--TT--TT--S-HHHHHHHHHHHHS-S-HHHHHHHH--HHHHHHHHHHHT-------HHHHHHHHT----TTSGGG---HHHHHHHHHHHHHHHHHHTS-HHHHHHHHHHHHHHHTT--

Foldseek 3Di:
DQQLLVLLLVLLVLFDPVLLVCLQCVLVVVLVLLVVLCVVLVHDSLLLLLLLLLQPPPDDPVLSNVLSSLLSVCLVVVHQLVPSPPRPGDSVSSVLSNCSVPDDSDLVRSLVSSVDQQSNQSSQVNVPHQFANDFLLLVCSSNVHDDDRPDPVRDADPVNSVVSRVSLVVSCVVVVHGSSSSNSSSSSSSCVVVVPD

Mean predicted aligned error: 3.08 Å

pLDDT: mean 95.52, std 6.51, range [49.84, 98.81]

Solvent-accessible surface area (backbone atoms only — not comparable to full-atom values): 10385 Å² total; per-residue (Å²): 132,88,57,34,35,60,34,44,47,52,46,47,69,70,38,49,75,66,37,44,55,50,13,65,41,42,43,60,52,54,34,52,54,34,44,52,51,12,62,76,68,76,45,57,50,67,44,41,36,41,20,32,26,39,31,37,79,96,42,58,70,91,49,20,55,60,38,25,49,48,49,52,50,28,52,77,69,70,45,58,56,79,69,45,75,93,51,80,44,55,52,74,27,33,45,41,23,48,52,35,67,76,39,68,95,42,73,70,53,39,44,62,63,55,67,39,73,40,41,35,18,45,31,37,30,46,74,67,55,62,36,50,55,58,46,46,63,52,46,24,41,35,71,68,46,92,71,58,73,87,41,77,88,38,64,76,50,76,68,57,45,51,52,53,38,50,27,42,42,53,38,12,59,77,69,75,49,54,25,34,35,47,54,38,20,31,46,52,30,51,32,61,79,68,69,62,128

Nearest PDB structures (foldseek):
  6elu-assembly4_J  TM=2.055E-01  e=7.944E+00  Trypanosoma brucei rhodesiense